Protein AF-A0AAU6GPD4-F1 (afdb_monomer)

Sequence (188 aa):
MTEVADTIEQASPLLARQVEALCSAARPETRQLRRAVVSFMRYRLRMPGRATPNGLFAGIAPASFGAQPGWTWGACHRAVVRADGDWIADLIARLEAIPDLLRPLNVTANNTAYVRGDRLILPYPPRSRRTQDSPAVEVSLRYTSAVRTAVDAAATPAPWIAAKRPPSKHGPRRGKKVSRKARQSPMR

Secondary structure (DSSP, 8-state):
-HHHHHHHHHH-HHHHHHHHHHHH-SS--HHHHHHHHHHHHHHHHHHHH--S--TTS---------SS------S---------HHHHHHHHHHHHT-HHHHTTSEE---TT-EEETTEEEEESPPP-TTTTT---SEEEEE--HHHHHHHHHTSS-EEHHHHTPPPPS-----------PPPP----

Nearest PDB structures (foldseek):
  8j0t-assembly1_C  TM=3.917E-01  e=9.607E+00  Mycobacterium tuberculosis

pLDDT: mean 82.02, std 18.55, range [31.38, 96.38]

Solvent-accessible surface area (backbone atoms only — not comparable to full-atom values): 11985 Å² total; per-residue (Å²): 117,62,71,62,52,55,35,42,33,74,70,34,52,69,57,41,53,49,50,52,52,47,73,71,40,95,77,56,58,66,69,59,51,53,52,49,50,54,52,49,50,52,53,60,56,37,45,86,69,41,79,67,70,47,74,77,48,24,76,87,78,92,84,81,91,66,100,64,92,82,89,82,90,76,87,81,79,78,90,82,89,75,82,55,68,67,61,49,40,54,50,50,58,58,49,69,70,37,65,79,68,42,53,84,33,66,38,56,48,65,85,74,47,46,77,59,93,66,27,35,34,32,62,64,58,76,76,37,90,90,38,67,89,48,90,61,60,54,48,82,42,75,53,41,73,57,54,48,49,27,41,64,56,10,72,51,81,26,47,37,62,67,40,65,54,72,67,67,98,76,71,82,82,80,73,85,81,80,82,80,82,81,82,84,82,82,89,132

Structure (mmCIF, N/CA/C/O backbone):
data_AF-A0AAU6GPD4-F1
#
_entry.id   AF-A0AAU6GPD4-F1
#
loop_
_atom_site.group_PDB
_atom_site.id
_atom_site.type_symbol
_atom_site.label_atom_id
_atom_site.label_alt_id
_atom_site.label_comp_id
_atom_site.label_asym_id
_atom_site.label_entity_id
_atom_site.label_seq_id
_atom_site.pdbx_PDB_ins_code
_atom_site.Cartn_x
_atom_site.Cartn_y
_atom_site.Cartn_z
_atom_site.occupancy
_atom_site.B_iso_or_equiv
_atom_site.auth_seq_id
_atom_site.auth_comp_id
_atom_site.auth_asym_id
_atom_site.auth_atom_id
_atom_site.pdbx_PDB_model_num
ATOM 1 N N . MET A 1 1 ? 22.152 -7.669 -19.943 1.00 50.03 1 MET A N 1
ATOM 2 C CA . MET A 1 1 ? 20.789 -7.506 -20.511 1.00 50.03 1 MET A CA 1
ATOM 3 C C . MET A 1 1 ? 19.696 -7.907 -19.520 1.00 50.03 1 MET A C 1
ATOM 5 O O . MET A 1 1 ? 18.632 -7.309 -19.584 1.00 50.03 1 MET A O 1
ATOM 9 N N . THR A 1 2 ? 19.962 -8.829 -18.585 1.00 63.06 2 THR A N 1
ATOM 10 C CA . THR A 1 2 ? 19.027 -9.297 -17.540 1.00 63.06 2 THR A CA 1
ATOM 11 C C . THR A 1 2 ? 18.497 -8.173 -16.645 1.00 63.06 2 THR A C 1
ATOM 13 O O . THR A 1 2 ? 17.297 -8.057 -16.472 1.00 63.06 2 THR A O 1
ATOM 16 N N . GLU A 1 3 ? 19.352 -7.230 -16.236 1.00 77.69 3 GLU A N 1
ATOM 17 C CA . GLU A 1 3 ? 18.972 -6.115 -15.348 1.00 77.69 3 GLU A CA 1
ATOM 18 C C . GLU A 1 3 ? 17.835 -5.229 -15.896 1.00 77.69 3 GLU A C 1
ATOM 20 O O . GLU A 1 3 ? 16.992 -4.736 -15.145 1.00 77.69 3 GLU A O 1
ATOM 25 N N . VAL A 1 4 ? 17.761 -5.056 -17.224 1.00 83.31 4 VAL A N 1
ATOM 26 C CA . VAL A 1 4 ? 16.667 -4.306 -17.865 1.00 83.31 4 VAL A CA 1
ATOM 27 C C . VAL A 1 4 ? 15.369 -5.106 -17.845 1.00 83.31 4 VAL A C 1
ATOM 29 O O . VAL A 1 4 ? 14.311 -4.529 -17.603 1.00 83.31 4 VAL A O 1
ATOM 32 N N . ALA A 1 5 ? 15.450 -6.413 -18.094 1.00 85.44 5 ALA A N 1
ATOM 33 C CA . ALA A 1 5 ? 14.296 -7.301 -18.059 1.00 85.44 5 ALA A CA 1
ATOM 34 C C . ALA A 1 5 ? 13.733 -7.401 -16.635 1.00 85.44 5 ALA A C 1
ATOM 36 O O . ALA A 1 5 ? 12.557 -7.103 -16.453 1.00 85.44 5 ALA A O 1
ATOM 37 N N . ASP A 1 6 ? 14.581 -7.662 -15.636 1.00 86.88 6 ASP A N 1
ATOM 38 C CA . ASP A 1 6 ? 14.192 -7.784 -14.222 1.00 86.88 6 ASP A CA 1
ATOM 39 C C . ASP A 1 6 ? 13.529 -6.495 -13.706 1.00 86.88 6 ASP A C 1
ATOM 41 O O . ASP A 1 6 ? 12.506 -6.513 -13.018 1.00 86.88 6 ASP A O 1
ATOM 45 N N . THR A 1 7 ? 14.079 -5.337 -14.086 1.00 89.19 7 THR A N 1
ATOM 46 C CA . THR A 1 7 ? 13.516 -4.037 -13.702 1.00 89.19 7 THR A CA 1
ATOM 47 C C . THR A 1 7 ? 12.155 -3.783 -14.356 1.00 89.19 7 THR A C 1
ATOM 49 O O . THR A 1 7 ? 11.248 -3.242 -13.717 1.00 89.19 7 THR A O 1
ATOM 52 N N . ILE A 1 8 ? 11.985 -4.163 -15.627 1.00 90.56 8 ILE A N 1
ATOM 53 C CA . ILE A 1 8 ? 10.696 -4.037 -16.320 1.00 90.56 8 ILE A CA 1
ATOM 54 C C . ILE A 1 8 ? 9.682 -5.026 -15.751 1.00 90.56 8 ILE A C 1
ATOM 56 O O . ILE A 1 8 ? 8.534 -4.638 -15.553 1.00 90.56 8 ILE A O 1
ATOM 60 N N . GLU A 1 9 ? 10.085 -6.258 -15.456 1.00 90.81 9 GLU A N 1
ATOM 61 C CA . GLU A 1 9 ? 9.228 -7.267 -14.838 1.00 90.81 9 GLU A CA 1
ATOM 62 C C . GLU A 1 9 ? 8.701 -6.784 -13.489 1.00 90.81 9 GLU A C 1
ATOM 64 O O . GLU A 1 9 ? 7.495 -6.827 -13.248 1.00 90.81 9 GLU A O 1
ATOM 69 N N . GLN A 1 10 ? 9.572 -6.222 -12.650 1.00 88.38 10 GLN A N 1
ATOM 70 C CA . GLN A 1 10 ? 9.171 -5.693 -11.352 1.00 88.38 10 GLN A CA 1
ATOM 71 C C . GLN A 1 10 ? 8.200 -4.507 -11.473 1.00 88.38 10 GLN A C 1
ATOM 73 O O . GLN A 1 10 ? 7.235 -4.409 -10.714 1.00 88.38 10 GLN A O 1
ATOM 78 N N . ALA A 1 11 ? 8.439 -3.586 -12.406 1.00 88.62 11 ALA A N 1
ATOM 79 C CA . ALA A 1 11 ? 7.615 -2.386 -12.538 1.00 88.62 11 ALA A CA 1
ATOM 80 C C . ALA A 1 11 ? 6.343 -2.583 -13.372 1.00 88.62 11 ALA A C 1
ATOM 82 O O . ALA A 1 11 ? 5.382 -1.823 -13.233 1.00 88.62 11 ALA A O 1
ATOM 83 N N . SER A 1 12 ? 6.347 -3.556 -14.280 1.00 90.75 12 SER A N 1
ATOM 84 C CA . SER A 1 12 ? 5.224 -3.892 -15.147 1.00 90.75 12 SER A CA 1
ATOM 85 C C . SER A 1 12 ? 5.245 -5.379 -15.518 1.00 90.75 12 SER A C 1
ATOM 87 O O . SER A 1 12 ? 5.606 -5.742 -16.644 1.00 90.75 12 SER A O 1
ATOM 89 N N . PRO A 1 13 ? 4.761 -6.255 -14.617 1.00 90.38 13 PRO A N 1
ATOM 90 C CA . PRO A 1 13 ? 4.679 -7.691 -14.888 1.00 90.38 13 PRO A CA 1
ATOM 91 C C . PRO A 1 13 ? 3.850 -8.005 -16.140 1.00 90.38 13 PRO A C 1
ATOM 93 O O . PRO A 1 13 ? 4.121 -8.952 -16.872 1.00 90.38 13 PRO A O 1
ATOM 96 N N . LEU A 1 14 ? 2.830 -7.186 -16.411 1.00 93.06 14 LEU A N 1
ATOM 97 C CA . LEU A 1 14 ? 1.958 -7.351 -17.571 1.00 93.06 14 LEU A CA 1
ATOM 98 C C . LEU A 1 14 ? 2.687 -7.051 -18.887 1.00 93.06 14 LEU A C 1
ATOM 100 O O . LEU A 1 14 ? 2.485 -7.772 -19.861 1.00 93.06 14 LEU A O 1
ATOM 104 N N . LEU A 1 15 ? 3.562 -6.038 -18.914 1.00 93.69 15 LEU A N 1
ATOM 105 C CA . LEU A 1 15 ? 4.399 -5.767 -20.083 1.00 93.69 15 LEU A CA 1
ATOM 106 C C . LEU A 1 15 ? 5.434 -6.874 -20.287 1.00 93.69 15 LEU A C 1
ATOM 108 O O . LEU A 1 15 ? 5.607 -7.304 -21.423 1.00 93.69 15 LEU A O 1
ATOM 112 N N . ALA A 1 16 ? 6.089 -7.346 -19.221 1.00 93.00 16 ALA A N 1
ATOM 113 C CA . ALA A 1 16 ? 7.058 -8.440 -19.313 1.00 93.00 16 ALA A CA 1
ATOM 114 C C . ALA A 1 16 ? 6.422 -9.698 -19.929 1.00 93.00 16 ALA A C 1
ATOM 116 O O . ALA A 1 16 ? 6.876 -10.164 -20.973 1.00 93.00 16 ALA A O 1
ATOM 117 N N . ARG A 1 17 ? 5.271 -10.138 -19.397 1.00 93.88 17 ARG A N 1
ATOM 118 C CA . ARG A 1 17 ? 4.497 -11.261 -19.961 1.00 93.88 17 ARG A CA 1
ATOM 119 C C . ARG A 1 17 ? 4.065 -11.021 -21.405 1.00 93.88 17 ARG A C 1
ATOM 121 O O . ARG A 1 17 ? 4.070 -11.940 -22.218 1.00 93.88 17 ARG A O 1
ATOM 128 N N . GLN A 1 18 ? 3.668 -9.792 -21.744 1.00 94.00 18 GLN A N 1
ATOM 129 C CA . GLN A 1 18 ? 3.292 -9.459 -23.116 1.00 94.00 18 GLN A CA 1
ATOM 130 C C . GLN A 1 18 ? 4.491 -9.568 -24.068 1.00 94.00 18 GLN A C 1
ATOM 132 O O . G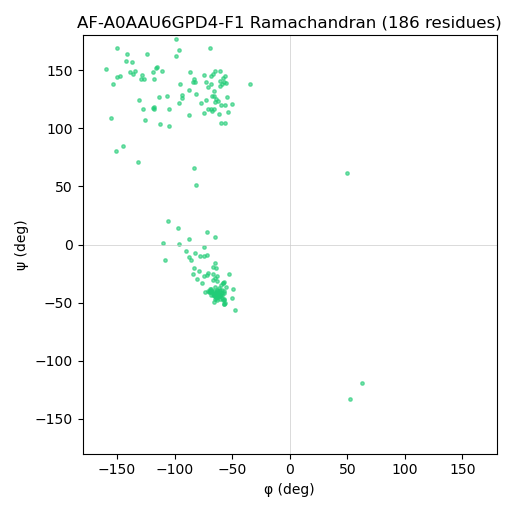LN A 1 18 ? 4.338 -10.071 -25.179 1.00 94.00 18 GLN A O 1
ATOM 137 N N . VAL A 1 19 ? 5.672 -9.108 -23.652 1.00 92.94 19 VAL A N 1
ATOM 138 C CA . VAL A 1 19 ? 6.907 -9.232 -24.435 1.00 92.94 19 VAL A CA 1
ATOM 139 C C . VAL A 1 19 ? 7.278 -10.704 -24.613 1.00 92.94 19 VAL A C 1
ATOM 141 O O . VAL A 1 19 ? 7.525 -11.117 -25.742 1.00 92.94 19 VAL A O 1
ATOM 144 N N . GLU A 1 20 ? 7.228 -11.512 -23.554 1.00 92.50 20 GLU A N 1
ATOM 145 C CA . GLU A 1 20 ? 7.468 -12.963 -23.623 1.00 92.50 20 GLU A CA 1
ATOM 146 C C . GLU A 1 20 ? 6.514 -13.668 -24.596 1.00 92.50 20 GLU A C 1
ATOM 148 O O . GLU A 1 20 ? 6.949 -14.444 -25.453 1.00 92.50 20 GLU A O 1
ATOM 153 N N . ALA A 1 21 ? 5.217 -13.357 -24.513 1.00 93.12 21 ALA A N 1
ATOM 154 C CA . ALA A 1 21 ? 4.204 -13.915 -25.403 1.00 93.12 21 ALA A CA 1
ATOM 155 C C . ALA A 1 21 ? 4.449 -13.524 -26.870 1.00 93.12 21 ALA A C 1
ATOM 157 O O . ALA A 1 21 ? 4.324 -14.361 -27.762 1.00 93.12 21 ALA A O 1
ATOM 158 N N . LEU A 1 22 ? 4.834 -12.269 -27.128 1.00 94.44 22 LEU A N 1
ATOM 159 C CA . LEU A 1 22 ? 5.153 -11.790 -28.475 1.00 94.44 22 LEU A CA 1
ATOM 160 C C . LEU A 1 22 ? 6.430 -12.428 -29.033 1.00 94.44 22 LEU A C 1
ATOM 162 O O . LEU A 1 22 ? 6.459 -12.751 -30.218 1.00 94.44 22 LEU A O 1
ATOM 166 N N . CYS A 1 23 ? 7.454 -12.635 -28.201 1.00 91.44 23 CYS A N 1
ATOM 167 C CA . CYS A 1 23 ? 8.688 -13.324 -28.589 1.00 91.44 23 CYS A CA 1
ATOM 168 C C . CYS A 1 23 ? 8.455 -14.809 -28.900 1.00 91.44 23 CYS A C 1
ATOM 170 O O . CYS A 1 23 ? 9.152 -15.375 -29.737 1.00 91.44 23 CYS A O 1
ATOM 172 N N . SER A 1 24 ? 7.472 -15.429 -28.245 1.00 93.25 24 SER A N 1
ATOM 173 C CA . SER A 1 24 ? 7.124 -16.845 -28.433 1.00 93.25 24 SER A CA 1
ATOM 174 C C . SER A 1 24 ? 6.155 -17.084 -29.600 1.00 93.25 24 SER A C 1
ATOM 176 O O . SER A 1 24 ? 5.947 -18.222 -30.017 1.00 93.25 24 SER A O 1
ATOM 178 N N . ALA A 1 25 ? 5.532 -16.030 -30.133 1.00 93.00 25 ALA A N 1
ATOM 179 C CA . ALA A 1 25 ? 4.562 -16.138 -31.214 1.00 93.00 25 ALA A CA 1
ATOM 180 C C . ALA A 1 25 ? 5.255 -16.265 -32.580 1.00 93.00 25 ALA A C 1
ATOM 182 O O . ALA A 1 25 ? 6.059 -15.42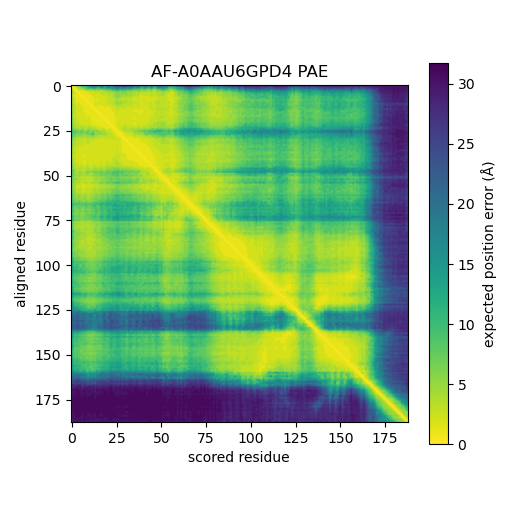0 -32.962 1.00 93.00 25 ALA A O 1
ATOM 183 N N . ALA A 1 26 ? 4.861 -17.261 -33.382 1.00 89.00 26 ALA A N 1
ATOM 184 C CA . ALA A 1 26 ? 5.383 -17.425 -34.744 1.00 89.00 26 ALA A CA 1
ATOM 185 C C . ALA A 1 26 ? 5.025 -16.246 -35.673 1.00 89.00 26 ALA A C 1
ATOM 187 O O . ALA A 1 26 ? 5.773 -15.922 -36.595 1.00 89.00 26 ALA A O 1
ATOM 188 N N . ARG A 1 27 ? 3.864 -15.611 -35.450 1.00 91.44 27 ARG A N 1
ATOM 189 C CA . ARG A 1 27 ? 3.384 -14.426 -36.184 1.00 91.44 27 ARG A CA 1
ATOM 190 C C . ARG A 1 27 ? 2.613 -13.491 -35.240 1.00 91.44 27 ARG A C 1
ATOM 192 O O . ARG A 1 27 ? 1.389 -13.597 -35.157 1.00 91.44 27 ARG A O 1
ATOM 199 N N . PRO A 1 28 ? 3.295 -12.604 -34.499 1.00 91.00 28 PRO A N 1
ATOM 200 C CA . PRO A 1 28 ? 2.629 -11.673 -33.594 1.00 91.00 28 PRO A CA 1
ATOM 201 C C . PRO A 1 28 ? 1.821 -10.615 -34.361 1.00 91.00 28 PRO A C 1
ATOM 203 O O . PRO A 1 28 ? 2.238 -10.134 -35.417 1.00 91.00 28 PRO A O 1
ATOM 206 N N . GLU A 1 29 ? 0.683 -10.192 -33.804 1.00 94.19 29 GLU A N 1
ATOM 207 C CA . GLU A 1 29 ? -0.105 -9.091 -34.369 1.00 94.19 29 GLU A CA 1
ATOM 208 C C . GLU A 1 29 ? 0.724 -7.793 -34.360 1.00 94.19 29 GLU A C 1
ATOM 210 O O . GLU A 1 29 ? 1.170 -7.320 -33.309 1.00 94.19 29 GLU A O 1
ATOM 215 N N . THR A 1 30 ? 0.896 -7.161 -35.526 1.00 94.06 30 THR A N 1
ATOM 216 C CA . THR A 1 30 ? 1.761 -5.979 -35.695 1.00 94.06 30 THR A CA 1
ATOM 217 C C . THR A 1 30 ? 1.405 -4.833 -34.746 1.00 94.06 30 THR A C 1
ATOM 219 O O . THR A 1 30 ? 2.290 -4.135 -34.243 1.00 94.06 30 THR A O 1
ATOM 222 N N . ARG A 1 31 ? 0.112 -4.628 -34.465 1.00 94.69 31 ARG A N 1
ATOM 223 C CA . ARG A 1 31 ? -0.348 -3.584 -33.541 1.00 94.69 31 ARG A CA 1
ATOM 224 C C . ARG A 1 31 ? 0.109 -3.857 -32.109 1.00 94.69 31 ARG A C 1
ATOM 226 O O . ARG A 1 31 ? 0.558 -2.930 -31.435 1.00 94.69 31 ARG A O 1
ATOM 233 N N . GLN A 1 32 ? 0.004 -5.102 -31.648 1.00 92.88 32 GLN A N 1
ATOM 234 C CA . GLN A 1 32 ? 0.431 -5.496 -30.305 1.00 92.88 32 GLN A CA 1
ATOM 235 C C . GLN A 1 32 ? 1.946 -5.380 -30.164 1.00 92.88 32 GLN A C 1
ATOM 237 O O . GLN A 1 32 ? 2.413 -4.783 -29.193 1.00 92.88 32 GLN A O 1
ATOM 242 N N . LEU A 1 33 ? 2.692 -5.835 -31.177 1.00 95.19 33 LEU A N 1
ATOM 243 C CA . LEU A 1 33 ? 4.147 -5.702 -31.227 1.00 95.19 33 LEU A CA 1
ATOM 244 C C . LEU A 1 33 ? 4.583 -4.236 -31.118 1.00 95.19 33 LEU A C 1
ATOM 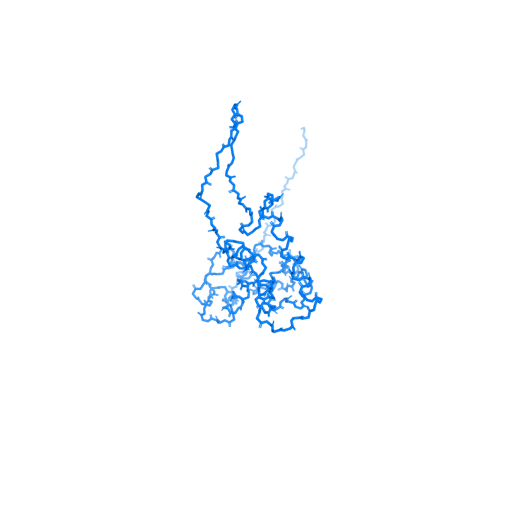246 O O . LEU A 1 33 ? 5.379 -3.890 -30.248 1.00 95.19 33 LEU A O 1
ATOM 250 N N . ARG A 1 34 ? 4.007 -3.345 -31.936 1.00 95.50 34 ARG A N 1
ATOM 251 C CA . ARG A 1 34 ? 4.321 -1.906 -31.887 1.00 95.50 34 ARG A CA 1
ATOM 252 C C . ARG A 1 34 ? 4.034 -1.300 -30.513 1.00 95.50 34 ARG A C 1
ATOM 254 O O . ARG A 1 34 ? 4.854 -0.539 -30.005 1.00 95.50 34 ARG A O 1
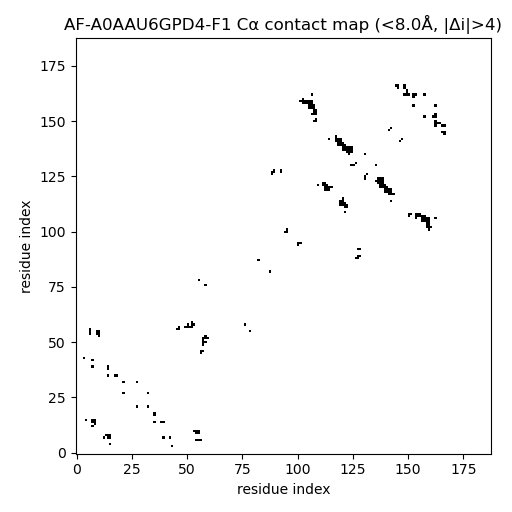ATOM 261 N N . ARG A 1 35 ? 2.897 -1.636 -29.890 1.00 95.25 35 ARG A N 1
ATOM 262 C CA . ARG A 1 35 ? 2.553 -1.134 -28.547 1.00 95.25 35 ARG A CA 1
ATOM 263 C C . ARG A 1 35 ? 3.541 -1.624 -27.489 1.00 95.25 35 ARG A C 1
ATOM 265 O O . ARG A 1 35 ? 3.979 -0.811 -26.678 1.00 95.25 35 ARG A O 1
ATOM 272 N N . ALA A 1 36 ? 3.913 -2.903 -27.515 1.00 95.12 36 ALA A N 1
ATOM 273 C CA . ALA A 1 36 ? 4.880 -3.467 -26.577 1.00 95.12 36 ALA A CA 1
ATOM 274 C C . ALA A 1 36 ? 6.268 -2.827 -26.736 1.00 95.12 36 ALA A C 1
ATOM 276 O O . ALA A 1 36 ? 6.852 -2.400 -25.744 1.00 95.12 36 ALA A O 1
ATOM 277 N N . VAL A 1 37 ? 6.748 -2.657 -27.975 1.00 95.12 37 VAL A N 1
ATOM 278 C CA . VAL A 1 37 ? 8.034 -1.997 -28.265 1.00 95.12 37 VAL A CA 1
ATOM 279 C C . VAL A 1 37 ? 8.042 -0.551 -27.771 1.00 95.12 37 VAL A C 1
ATOM 281 O O . VAL A 1 37 ? 8.977 -0.142 -27.088 1.00 95.12 37 VAL A O 1
ATOM 284 N N . VAL A 1 38 ? 6.992 0.230 -28.051 1.00 96.38 38 VAL A N 1
ATOM 285 C CA . VAL A 1 38 ? 6.902 1.620 -27.568 1.00 96.38 38 VAL A CA 1
ATOM 286 C C . VA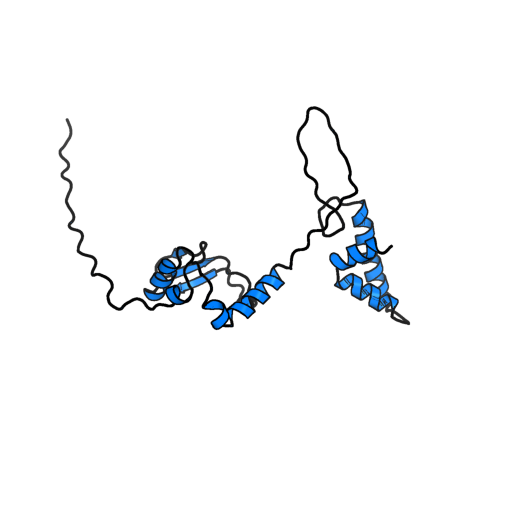L A 1 38 ? 6.912 1.676 -26.038 1.00 96.38 38 VAL A C 1
ATOM 288 O O . VAL A 1 38 ? 7.609 2.511 -25.460 1.00 96.38 38 VAL A O 1
ATOM 291 N N . SER A 1 39 ? 6.174 0.787 -25.368 1.00 94.88 39 SER A N 1
ATOM 292 C CA . SER A 1 39 ? 6.166 0.704 -23.903 1.00 94.88 39 SER A CA 1
ATOM 293 C C . SER A 1 39 ? 7.534 0.317 -23.339 1.00 94.88 39 SER A C 1
ATOM 295 O O . SER A 1 39 ? 8.018 0.975 -22.419 1.00 94.88 39 SER A O 1
ATOM 297 N N . PHE A 1 40 ? 8.197 -0.682 -23.924 1.00 93.44 40 PHE A N 1
ATOM 298 C CA . PHE A 1 40 ? 9.552 -1.084 -23.549 1.00 93.44 40 PHE A CA 1
ATOM 299 C C . PHE A 1 40 ? 10.546 0.078 -23.689 1.00 93.44 40 PHE A C 1
ATOM 301 O O . PHE A 1 40 ? 11.276 0.388 -22.747 1.00 93.44 40 PHE A O 1
ATOM 308 N N . MET A 1 41 ? 10.523 0.787 -24.823 1.00 93.75 41 MET A N 1
ATOM 309 C CA . MET A 1 41 ? 11.412 1.929 -25.062 1.00 93.75 41 MET A CA 1
ATOM 310 C C . MET A 1 41 ? 11.187 3.053 -24.046 1.00 93.75 41 MET A C 1
ATOM 312 O O . MET A 1 41 ? 12.153 3.652 -23.575 1.00 93.75 41 MET A O 1
ATOM 316 N N . ARG A 1 42 ? 9.937 3.309 -23.631 1.00 92.12 42 ARG A N 1
ATOM 317 C CA . ARG A 1 42 ? 9.640 4.274 -22.556 1.00 92.12 42 ARG A CA 1
ATOM 318 C C . ARG A 1 42 ? 10.290 3.878 -21.230 1.00 92.12 42 ARG A C 1
ATOM 320 O O . ARG A 1 42 ? 10.864 4.742 -20.569 1.00 92.12 42 ARG A O 1
ATOM 327 N N . TYR A 1 43 ? 10.244 2.600 -20.851 1.00 91.44 43 TYR A N 1
ATOM 328 C CA . TYR A 1 43 ? 10.917 2.117 -19.641 1.00 91.44 43 TYR A CA 1
ATOM 329 C C . TYR A 1 43 ? 12.444 2.175 -19.761 1.00 91.44 43 TYR A C 1
ATOM 331 O O . TYR A 1 43 ? 13.115 2.631 -18.834 1.00 91.44 43 TYR A O 1
ATOM 339 N N . ARG A 1 44 ? 13.006 1.818 -20.919 1.00 90.06 44 ARG A N 1
ATOM 340 C CA . ARG A 1 44 ? 14.455 1.905 -21.148 1.00 90.06 44 ARG A CA 1
ATOM 341 C C . ARG A 1 44 ? 14.978 3.340 -21.090 1.00 90.06 44 ARG A C 1
ATOM 343 O O . ARG A 1 44 ? 16.059 3.557 -20.547 1.00 90.06 44 ARG A O 1
ATOM 350 N N . LEU A 1 45 ? 14.224 4.300 -21.628 1.00 91.12 45 LEU A N 1
ATOM 351 C CA . LEU A 1 45 ? 14.540 5.732 -21.556 1.00 91.12 45 LEU A CA 1
ATOM 352 C C . LEU A 1 45 ? 14.333 6.305 -20.147 1.00 91.12 45 LEU A C 1
ATOM 354 O O . LEU A 1 45 ? 15.000 7.268 -19.775 1.00 91.12 45 LEU A O 1
ATOM 358 N N . ARG A 1 46 ? 13.444 5.708 -19.342 1.00 89.62 46 ARG A N 1
ATOM 359 C CA . ARG A 1 46 ? 13.254 6.091 -17.937 1.00 89.62 46 ARG A CA 1
ATOM 360 C C . ARG A 1 46 ? 14.492 5.791 -17.091 1.00 89.62 46 ARG A C 1
ATOM 362 O O . ARG A 1 46 ? 14.857 6.651 -16.298 1.00 89.62 46 ARG A O 1
ATOM 369 N N . MET A 1 47 ? 15.116 4.622 -17.279 1.00 85.88 47 MET A N 1
ATOM 370 C CA . MET A 1 47 ? 16.278 4.156 -16.498 1.00 85.88 47 MET A CA 1
ATOM 371 C C . MET A 1 47 ? 17.385 5.208 -16.330 1.00 85.88 47 MET A C 1
ATOM 373 O O . MET A 1 47 ? 17.721 5.517 -15.195 1.00 85.88 47 MET A O 1
ATOM 377 N N . PRO A 1 48 ? 17.948 5.791 -17.407 1.00 86.62 48 PRO A N 1
ATOM 378 C CA . PRO A 1 48 ? 19.022 6.770 -17.261 1.00 86.62 48 PRO A CA 1
ATOM 379 C C . PRO A 1 48 ? 18.520 8.191 -16.966 1.00 86.62 48 PRO A C 1
ATOM 381 O O . PRO A 1 48 ? 19.301 9.029 -16.531 1.00 86.62 48 PRO A O 1
ATOM 384 N N . GLY A 1 49 ? 17.254 8.503 -17.270 1.00 84.31 49 GLY A N 1
ATOM 385 C CA . GLY A 1 49 ? 16.798 9.889 -17.421 1.00 84.31 49 GLY A CA 1
ATOM 386 C C . GLY A 1 49 ? 15.902 10.430 -16.310 1.00 84.31 49 GLY A C 1
ATOM 387 O O . GLY A 1 49 ? 15.650 11.633 -16.277 1.00 84.31 49 GLY A O 1
ATOM 388 N N . ARG A 1 50 ? 15.364 9.587 -15.418 1.00 89.56 50 ARG A N 1
ATOM 389 C CA . ARG A 1 50 ? 14.438 10.041 -14.366 1.00 89.56 50 ARG A CA 1
ATOM 390 C C . ARG A 1 50 ? 14.872 9.587 -12.980 1.00 89.56 50 ARG A C 1
ATOM 392 O O . ARG A 1 50 ? 14.770 8.415 -12.652 1.00 89.56 50 ARG A O 1
ATOM 399 N N . ALA A 1 51 ? 15.183 10.560 -12.128 1.00 89.12 51 ALA A N 1
ATOM 400 C CA . ALA A 1 51 ? 15.514 10.345 -10.719 1.00 89.12 51 ALA A CA 1
ATOM 401 C C . ALA A 1 51 ? 14.300 10.019 -9.819 1.00 89.12 51 ALA A C 1
ATOM 403 O O . ALA A 1 51 ? 14.467 9.806 -8.625 1.00 89.12 51 ALA A O 1
ATOM 404 N N . THR A 1 52 ? 13.067 10.001 -10.347 1.00 90.81 52 THR A N 1
ATOM 405 C CA . THR A 1 52 ? 11.866 9.702 -9.548 1.00 90.81 52 THR A CA 1
ATOM 406 C C . THR A 1 52 ? 11.863 8.233 -9.094 1.00 90.81 52 THR A C 1
ATOM 408 O O . THR A 1 52 ? 11.725 7.363 -9.968 1.00 90.81 52 THR A O 1
ATOM 411 N N . PRO A 1 53 ? 11.921 7.949 -7.773 1.00 87.00 53 PRO A N 1
ATOM 412 C CA . PRO A 1 53 ? 11.987 6.587 -7.247 1.00 87.00 53 PRO A CA 1
ATOM 413 C C . PRO A 1 53 ? 10.820 5.733 -7.741 1.00 87.00 53 PRO A C 1
ATOM 415 O O . PRO A 1 53 ? 9.651 6.065 -7.541 1.00 87.00 53 PRO A O 1
ATOM 418 N N . ASN A 1 54 ? 11.137 4.649 -8.442 1.00 86.00 54 ASN A N 1
ATOM 419 C CA . ASN A 1 54 ? 10.152 3.704 -8.949 1.00 86.00 54 ASN A CA 1
ATOM 420 C C . ASN A 1 54 ? 10.826 2.349 -9.145 1.00 86.00 54 ASN A C 1
ATOM 422 O O . ASN A 1 54 ? 11.640 2.201 -10.053 1.00 86.00 54 ASN A O 1
ATOM 426 N N . GLY A 1 55 ? 10.485 1.383 -8.294 1.00 85.94 55 GLY A N 1
ATOM 427 C CA . GLY A 1 55 ? 11.047 0.040 -8.389 1.00 85.94 55 GLY A CA 1
ATOM 428 C C . GLY A 1 55 ? 12.579 0.055 -8.436 1.00 85.94 55 GLY A C 1
ATOM 429 O O . GLY A 1 55 ? 13.219 0.774 -7.671 1.00 85.94 55 GLY A O 1
ATOM 430 N N . LEU A 1 56 ? 13.147 -0.706 -9.370 1.00 89.31 56 LEU A N 1
ATOM 431 C CA . LEU A 1 56 ? 14.589 -0.793 -9.617 1.00 89.31 56 LEU A CA 1
ATOM 432 C C . LEU A 1 56 ? 15.123 0.278 -10.596 1.00 89.31 56 LEU A C 1
ATOM 434 O O . LEU A 1 56 ? 16.303 0.266 -10.921 1.00 89.31 56 LEU A O 1
ATOM 438 N N . PHE A 1 57 ? 14.297 1.231 -11.057 1.00 88.75 57 PHE A N 1
ATOM 439 C CA . PHE A 1 57 ? 14.742 2.282 -11.992 1.00 88.75 57 PHE A CA 1
ATOM 440 C C . PHE A 1 57 ? 15.574 3.386 -11.338 1.00 88.75 57 PHE A C 1
ATOM 442 O O . PHE A 1 57 ? 16.407 3.995 -12.001 1.00 88.75 57 PHE A O 1
ATOM 449 N N . ALA A 1 58 ? 15.288 3.706 -10.078 1.00 88.81 58 ALA A N 1
ATOM 450 C CA . ALA A 1 58 ? 15.935 4.792 -9.357 1.00 88.81 58 ALA A CA 1
ATOM 451 C C . ALA A 1 58 ? 15.906 4.504 -7.855 1.00 88.81 58 ALA A C 1
ATOM 453 O O . ALA A 1 58 ? 14.887 4.057 -7.323 1.00 88.81 58 ALA A O 1
ATOM 454 N N . GLY A 1 59 ? 17.022 4.778 -7.182 1.00 89.06 59 GLY A N 1
ATOM 455 C CA . GLY A 1 59 ? 17.169 4.614 -5.741 1.00 89.06 59 GLY A CA 1
ATOM 456 C C . GLY A 1 59 ? 17.006 5.920 -4.969 1.00 89.06 59 GLY A C 1
ATOM 457 O O . GLY A 1 59 ? 16.864 7.001 -5.537 1.00 89.06 59 GLY A O 1
ATOM 458 N N . ILE A 1 60 ? 17.071 5.802 -3.647 1.00 91.12 60 ILE A N 1
ATOM 459 C CA . ILE A 1 60 ? 17.205 6.929 -2.722 1.00 91.12 60 ILE A CA 1
ATOM 460 C C . ILE A 1 60 ? 18.542 6.815 -1.989 1.00 91.12 60 ILE A C 1
ATOM 462 O O . ILE A 1 60 ? 19.045 5.710 -1.783 1.00 91.12 60 ILE A O 1
ATOM 466 N N . ALA A 1 61 ? 19.100 7.948 -1.580 1.00 91.00 61 ALA A N 1
ATOM 467 C CA . ALA A 1 61 ? 20.321 8.013 -0.787 1.00 91.00 61 ALA A CA 1
ATOM 468 C C . ALA A 1 61 ? 20.180 9.094 0.297 1.00 91.00 61 ALA A C 1
ATOM 470 O O . ALA A 1 61 ? 19.467 10.078 0.079 1.00 91.00 61 ALA A O 1
ATOM 471 N N . PRO A 1 62 ? 20.820 8.922 1.467 1.00 90.88 62 PRO A N 1
ATOM 472 C CA . PRO A 1 62 ? 20.866 9.969 2.479 1.00 90.88 62 PRO A CA 1
ATOM 473 C C . PRO A 1 62 ? 21.653 11.179 1.964 1.00 90.88 62 PRO A C 1
ATOM 475 O O . PRO A 1 62 ? 22.607 11.035 1.202 1.00 90.88 62 PRO A O 1
ATOM 478 N N . ALA A 1 63 ? 21.273 12.367 2.426 1.00 92.81 63 ALA A N 1
ATOM 479 C CA . ALA A 1 63 ? 21.984 13.612 2.168 1.00 92.81 63 ALA A CA 1
ATOM 480 C C . ALA A 1 63 ? 22.117 14.409 3.472 1.00 92.81 63 ALA A C 1
ATOM 482 O O . ALA A 1 63 ? 21.253 14.328 4.347 1.00 92.81 63 ALA A O 1
ATOM 483 N N . SER A 1 64 ? 23.196 15.179 3.593 1.00 93.69 64 SER A N 1
ATOM 484 C CA . SER A 1 64 ? 23.460 16.072 4.722 1.00 93.69 64 SER A CA 1
ATOM 485 C C . SER A 1 64 ? 23.986 17.421 4.230 1.00 93.69 64 SER A C 1
ATOM 487 O O . SER A 1 64 ? 24.509 17.532 3.122 1.00 93.69 64 SER A O 1
ATOM 489 N N . PHE A 1 65 ? 23.830 18.461 5.052 1.00 96.06 65 PHE A N 1
ATOM 490 C CA . PHE A 1 65 ? 24.391 19.783 4.774 1.00 96.06 65 PHE A CA 1
ATOM 491 C C . PHE A 1 65 ? 25.852 19.852 5.227 1.00 96.06 65 PHE A C 1
ATOM 493 O O . PHE A 1 65 ? 26.201 19.348 6.294 1.00 96.06 65 PHE A O 1
ATOM 500 N N . GLY A 1 66 ? 26.694 20.507 4.430 1.00 94.50 66 GLY A N 1
ATOM 501 C CA . GLY A 1 66 ? 28.111 20.705 4.717 1.00 94.50 66 GLY A CA 1
ATOM 502 C C . GLY A 1 66 ? 28.630 22.004 4.105 1.00 94.50 66 GLY A C 1
ATOM 503 O O . GLY A 1 66 ? 27.950 22.637 3.302 1.00 94.50 66 GLY A O 1
ATOM 504 N N . ALA A 1 67 ? 29.843 22.403 4.490 1.00 95.69 67 ALA A N 1
ATOM 505 C CA . ALA A 1 67 ? 30.458 23.649 4.024 1.00 95.69 67 ALA A CA 1
ATOM 506 C C . ALA A 1 67 ? 30.797 23.648 2.522 1.00 95.69 67 ALA A C 1
ATOM 508 O O . ALA A 1 67 ? 30.998 24.712 1.946 1.00 95.69 67 ALA A O 1
ATOM 509 N N . GLN A 1 68 ? 30.891 22.469 1.899 1.00 95.56 68 GLN A N 1
ATOM 510 C CA . GLN A 1 68 ? 31.222 22.287 0.486 1.00 95.56 68 GLN A CA 1
ATOM 511 C C . GLN A 1 68 ? 30.297 21.232 -0.141 1.00 95.56 68 GLN A C 1
ATOM 513 O O . GLN A 1 68 ? 29.924 20.275 0.546 1.00 95.56 68 GLN A O 1
ATOM 518 N N . PRO A 1 69 ? 29.934 21.373 -1.428 1.00 94.69 69 PRO A N 1
ATOM 519 C CA . PRO A 1 69 ? 29.190 20.345 -2.143 1.00 94.69 69 PRO A CA 1
ATOM 520 C C . PRO A 1 69 ? 30.058 19.098 -2.361 1.00 94.69 69 PRO A C 1
ATOM 522 O O . PRO A 1 69 ? 31.226 19.197 -2.730 1.00 94.69 69 PRO A O 1
ATOM 525 N N . GLY A 1 70 ? 29.472 17.915 -2.174 1.00 92.69 70 GLY A N 1
ATOM 526 C CA . GLY A 1 70 ? 30.135 16.638 -2.427 1.00 92.69 70 GLY A CA 1
ATOM 527 C C . GLY A 1 70 ? 29.129 15.506 -2.608 1.00 92.69 70 GLY A C 1
ATOM 528 O O . GLY A 1 70 ? 28.025 15.552 -2.065 1.00 92.69 70 GLY A O 1
ATOM 529 N N . TRP A 1 71 ? 29.502 14.497 -3.393 1.00 91.81 71 TRP A N 1
ATOM 530 C CA . TRP A 1 71 ? 28.701 13.295 -3.610 1.00 91.81 71 TRP A CA 1
ATOM 531 C C . TRP A 1 71 ? 29.605 12.084 -3.816 1.00 91.81 71 TRP A C 1
ATOM 533 O O . TRP A 1 71 ? 30.652 12.171 -4.456 1.00 91.81 71 TRP A O 1
ATOM 543 N N . THR A 1 72 ? 29.150 10.936 -3.324 1.00 89.50 72 THR A N 1
ATOM 544 C CA . THR A 1 72 ? 29.798 9.648 -3.562 1.00 89.50 72 THR A CA 1
ATOM 545 C C . THR A 1 72 ? 28.738 8.662 -4.012 1.00 89.50 72 THR A C 1
ATOM 547 O O . THR A 1 72 ? 27.747 8.444 -3.314 1.00 89.50 72 THR A O 1
ATOM 550 N N . TRP A 1 73 ? 28.953 8.051 -5.173 1.00 87.69 73 TRP A N 1
ATOM 551 C CA . TRP A 1 73 ? 28.120 6.959 -5.660 1.00 87.69 73 TRP A CA 1
ATOM 552 C C . TRP A 1 73 ? 28.782 5.635 -5.289 1.00 87.69 73 TRP A C 1
ATOM 554 O O . TRP A 1 73 ? 29.929 5.387 -5.651 1.00 87.69 73 TRP A O 1
ATOM 564 N N . GLY A 1 74 ? 28.069 4.798 -4.539 1.00 86.81 74 GLY A N 1
ATOM 565 C CA . GLY A 1 74 ? 28.483 3.424 -4.259 1.00 86.81 74 GLY A CA 1
ATOM 566 C C . GLY A 1 74 ? 27.774 2.431 -5.178 1.00 86.81 74 GLY A C 1
ATOM 567 O O . GLY A 1 74 ? 26.723 2.745 -5.727 1.00 86.81 74 GLY A O 1
ATOM 568 N N . ALA A 1 75 ? 28.314 1.216 -5.287 1.00 85.62 75 ALA A N 1
ATOM 569 C CA . ALA A 1 75 ? 27.698 0.112 -6.035 1.00 85.62 75 ALA A CA 1
ATOM 570 C C . ALA A 1 75 ? 26.756 -0.764 -5.178 1.00 85.62 75 ALA A C 1
ATOM 572 O O . ALA A 1 75 ? 26.096 -1.664 -5.688 1.00 85.62 75 ALA A O 1
ATOM 573 N N . CYS A 1 76 ? 26.680 -0.516 -3.866 1.00 87.12 76 CYS A N 1
ATOM 574 C CA . CYS A 1 76 ? 25.913 -1.321 -2.909 1.00 87.12 76 CYS A CA 1
ATOM 575 C C . CYS A 1 76 ? 24.413 -0.968 -2.905 1.00 87.12 76 CYS A C 1
ATOM 577 O O . CYS A 1 76 ? 23.834 -0.682 -1.853 1.00 87.12 76 CYS A O 1
ATOM 579 N N . HIS A 1 77 ? 23.775 -0.949 -4.076 1.00 87.88 77 HIS A N 1
ATOM 580 C CA . HIS A 1 77 ? 22.335 -0.726 -4.187 1.00 87.88 77 HIS A CA 1
ATOM 581 C C . HIS A 1 77 ? 21.571 -1.915 -3.592 1.00 87.88 77 HIS A C 1
ATOM 583 O O . HIS A 1 77 ? 21.815 -3.066 -3.948 1.00 87.88 77 HIS A O 1
ATOM 589 N N . ARG A 1 78 ? 20.630 -1.645 -2.678 1.00 88.88 78 ARG A N 1
ATOM 590 C CA . ARG A 1 78 ? 19.823 -2.683 -2.024 1.00 88.88 78 ARG A CA 1
ATOM 591 C C . ARG A 1 78 ? 18.349 -2.504 -2.348 1.00 88.88 78 ARG A C 1
ATOM 593 O O . ARG A 1 78 ? 17.730 -1.529 -1.928 1.00 88.88 78 ARG A O 1
ATOM 600 N N . ALA A 1 79 ? 17.776 -3.489 -3.031 1.00 89.19 79 ALA A N 1
ATOM 601 C CA . ALA A 1 79 ? 16.336 -3.573 -3.214 1.00 89.19 79 ALA A CA 1
ATOM 602 C C . ALA A 1 79 ? 15.648 -3.939 -1.888 1.00 89.19 79 ALA A C 1
ATOM 604 O O . ALA A 1 79 ? 16.085 -4.840 -1.168 1.00 89.19 79 ALA A O 1
ATOM 605 N N . VAL A 1 80 ? 14.550 -3.249 -1.575 1.00 89.88 80 VAL A N 1
ATOM 606 C CA . VAL A 1 80 ? 13.665 -3.586 -0.455 1.00 89.88 80 VAL A CA 1
ATOM 607 C C . VAL A 1 80 ? 12.296 -3.908 -1.028 1.00 89.88 80 VAL A C 1
ATOM 609 O O . VAL A 1 80 ? 11.660 -3.059 -1.647 1.00 89.88 80 VAL A O 1
ATOM 612 N N . VAL A 1 81 ? 11.848 -5.142 -0.817 1.00 87.88 81 VAL A N 1
ATOM 613 C CA . VAL A 1 81 ? 10.556 -5.623 -1.307 1.00 87.88 81 VAL A CA 1
ATOM 614 C C . VAL A 1 81 ? 9.514 -5.482 -0.203 1.00 87.88 81 VAL A C 1
ATOM 616 O O . VAL A 1 81 ? 9.774 -5.772 0.967 1.00 87.88 81 VAL A O 1
ATOM 619 N N . ARG A 1 82 ? 8.322 -5.024 -0.580 1.00 89.25 82 ARG A N 1
ATOM 620 C CA . ARG A 1 82 ? 7.132 -4.990 0.270 1.00 89.25 82 ARG A CA 1
ATOM 621 C C . ARG A 1 82 ? 6.006 -5.685 -0.479 1.00 89.25 82 ARG A C 1
ATOM 623 O O . ARG A 1 82 ? 5.918 -5.555 -1.697 1.00 89.25 82 ARG A O 1
ATOM 630 N N . ALA A 1 83 ? 5.178 -6.428 0.246 1.00 89.38 83 ALA A N 1
ATOM 631 C CA . ALA A 1 83 ? 3.951 -6.946 -0.333 1.00 89.38 83 ALA A CA 1
ATOM 632 C C . ALA A 1 83 ? 3.001 -5.783 -0.649 1.00 89.38 83 ALA A C 1
ATOM 634 O O . ALA A 1 83 ? 3.003 -4.760 0.043 1.00 89.38 83 ALA A O 1
ATOM 635 N N . ASP A 1 84 ? 2.234 -5.951 -1.721 1.00 86.50 84 ASP A N 1
ATOM 636 C CA . ASP A 1 84 ? 1.249 -4.976 -2.164 1.00 86.50 84 ASP A CA 1
ATOM 637 C C . ASP A 1 84 ? 0.181 -4.738 -1.082 1.00 86.50 84 ASP A C 1
ATOM 639 O O . ASP A 1 84 ? -0.233 -5.667 -0.384 1.00 86.50 84 ASP A O 1
ATOM 643 N N . GLY A 1 85 ? -0.236 -3.481 -0.917 1.00 86.00 85 GLY A N 1
ATOM 644 C CA . GLY A 1 85 ? -1.158 -3.087 0.148 1.00 86.00 85 GLY A CA 1
ATOM 645 C C . GLY A 1 85 ? -2.546 -3.704 -0.008 1.00 86.00 85 GLY A C 1
ATOM 646 O O . GLY A 1 85 ? -3.115 -4.165 0.984 1.00 86.00 85 GLY A O 1
ATOM 647 N N . ASP A 1 86 ? -3.055 -3.776 -1.240 1.00 85.25 86 ASP A N 1
ATOM 648 C CA . ASP A 1 86 ? -4.356 -4.383 -1.529 1.00 85.25 86 ASP A CA 1
ATOM 649 C C . ASP A 1 86 ? -4.285 -5.901 -1.323 1.00 85.25 86 ASP A C 1
ATOM 651 O O . ASP A 1 86 ? -5.171 -6.487 -0.697 1.00 85.25 86 ASP A O 1
ATOM 655 N N . TRP A 1 87 ? -3.182 -6.537 -1.736 1.00 88.69 87 TRP A N 1
ATOM 656 C CA . TRP A 1 87 ? -2.946 -7.958 -1.462 1.00 88.69 87 TRP A CA 1
ATOM 657 C C . TRP A 1 87 ? -2.898 -8.273 0.043 1.00 88.69 87 TRP A C 1
ATOM 659 O O . TRP A 1 87 ? -3.511 -9.249 0.486 1.00 88.69 87 TRP A O 1
ATOM 669 N N . ILE A 1 88 ? -2.205 -7.452 0.846 1.00 91.31 88 ILE A N 1
ATOM 670 C CA . ILE A 1 88 ? -2.178 -7.604 2.311 1.00 91.31 88 ILE A CA 1
ATOM 671 C C . ILE A 1 88 ? -3.589 -7.432 2.889 1.00 91.31 88 ILE A C 1
ATOM 673 O O . ILE A 1 88 ? -3.997 -8.230 3.733 1.00 91.31 88 ILE A O 1
ATOM 677 N N . ALA A 1 89 ? -4.340 -6.419 2.449 1.00 86.31 89 ALA A N 1
ATOM 678 C CA . ALA A 1 89 ? -5.699 -6.169 2.929 1.00 86.31 89 ALA A CA 1
ATOM 679 C C . ALA A 1 89 ? -6.641 -7.346 2.622 1.00 86.31 89 ALA A C 1
ATOM 681 O O . ALA A 1 89 ? -7.394 -7.787 3.496 1.00 86.31 89 ALA A O 1
ATOM 682 N N . ASP A 1 90 ? -6.546 -7.913 1.419 1.00 86.38 90 ASP A N 1
ATOM 683 C CA . ASP A 1 90 ? -7.295 -9.105 1.019 1.00 86.38 90 ASP A CA 1
ATOM 684 C C . ASP A 1 90 ? -6.926 -10.333 1.855 1.00 86.38 90 ASP A C 1
ATOM 686 O O . ASP A 1 90 ? -7.805 -11.118 2.233 1.00 86.38 90 ASP A O 1
ATOM 690 N N . LEU A 1 91 ? -5.638 -10.515 2.157 1.00 90.69 91 LEU A N 1
ATOM 691 C CA . LEU A 1 91 ? -5.176 -11.594 3.025 1.00 90.69 91 LEU A CA 1
ATOM 692 C C . LEU A 1 91 ? -5.736 -11.435 4.443 1.00 90.69 91 LEU A C 1
ATOM 694 O O . LEU A 1 91 ? -6.298 -12.391 4.980 1.00 90.69 91 LEU A O 1
ATOM 698 N N . ILE A 1 92 ? -5.644 -10.236 5.024 1.00 89.94 92 ILE A N 1
ATOM 699 C CA . ILE A 1 92 ? -6.192 -9.932 6.353 1.00 89.94 92 ILE A CA 1
ATOM 700 C C . ILE A 1 92 ? -7.694 -10.234 6.387 1.00 89.94 92 ILE A C 1
ATOM 702 O O . ILE A 1 92 ? -8.142 -10.965 7.267 1.00 89.94 92 ILE A O 1
ATOM 706 N N . ALA A 1 93 ? -8.460 -9.784 5.388 1.00 86.88 93 ALA A N 1
ATOM 707 C CA . ALA A 1 93 ? -9.903 -10.022 5.326 1.00 86.88 93 ALA A CA 1
ATOM 708 C C . ALA A 1 93 ? -10.271 -11.520 5.292 1.00 86.88 93 ALA A C 1
ATOM 710 O O . ALA A 1 93 ? -11.289 -11.928 5.857 1.00 86.88 93 ALA A O 1
ATOM 711 N N . ARG A 1 94 ? -9.452 -12.359 4.640 1.00 89.19 94 ARG A N 1
ATOM 712 C CA . ARG A 1 94 ? -9.639 -13.821 4.635 1.00 89.19 94 ARG A CA 1
ATOM 713 C C . ARG A 1 94 ? -9.327 -14.439 5.997 1.00 89.19 94 ARG A C 1
ATOM 715 O O . ARG A 1 94 ? -10.052 -15.332 6.424 1.00 89.19 94 ARG A O 1
ATOM 722 N N . LEU A 1 95 ? -8.283 -13.966 6.677 1.00 91.62 95 LEU A N 1
ATOM 723 C CA . LEU A 1 95 ? -7.901 -14.458 8.004 1.00 91.62 95 LEU A CA 1
ATOM 724 C C . LEU A 1 95 ? -8.925 -14.052 9.075 1.00 91.62 95 LEU A C 1
ATOM 726 O O . LEU A 1 95 ? -9.302 -14.875 9.906 1.00 91.62 95 LEU A O 1
ATOM 730 N N . GLU A 1 96 ? -9.451 -12.828 9.011 1.00 89.56 96 GLU A N 1
ATOM 731 C CA . GLU A 1 96 ? -10.516 -12.338 9.901 1.00 89.56 96 GLU A CA 1
ATOM 732 C C . GLU A 1 96 ? -11.843 -13.097 9.735 1.00 89.56 96 GLU A C 1
ATOM 734 O O . GLU A 1 96 ? -12.683 -13.100 10.638 1.00 89.56 96 GLU A O 1
ATOM 739 N N . ALA A 1 97 ? -12.051 -13.778 8.604 1.00 88.81 97 ALA A N 1
ATOM 740 C CA . ALA A 1 97 ? -13.219 -14.628 8.395 1.00 88.81 97 ALA A CA 1
ATOM 741 C C . ALA A 1 97 ? -13.155 -15.955 9.175 1.00 88.81 97 ALA A C 1
ATOM 743 O O . ALA A 1 97 ? -14.165 -16.655 9.240 1.00 88.81 97 ALA A O 1
ATOM 744 N N . ILE A 1 98 ? -12.007 -16.296 9.775 1.00 93.00 98 ILE A N 1
ATOM 745 C CA . ILE A 1 98 ? -11.785 -17.538 10.521 1.00 93.00 98 ILE A CA 1
ATOM 746 C C . ILE A 1 98 ? -11.794 -17.215 12.026 1.00 93.00 98 ILE A C 1
ATOM 748 O O . ILE A 1 98 ? -10.796 -16.724 12.559 1.00 93.00 98 ILE A O 1
ATOM 752 N N . PRO A 1 99 ? -12.891 -17.494 12.760 1.00 87.19 99 PRO A N 1
ATOM 753 C CA . PRO A 1 99 ? -13.027 -17.073 14.155 1.00 87.19 99 PRO A CA 1
ATOM 754 C C . PRO A 1 99 ? -11.927 -17.599 15.076 1.00 87.19 99 PRO A C 1
ATOM 756 O O . PRO A 1 99 ? -11.545 -16.908 16.018 1.00 87.19 99 PRO A O 1
ATOM 759 N N . ASP A 1 100 ? -11.414 -18.800 14.811 1.00 91.25 100 ASP A N 1
ATOM 760 C CA . ASP A 1 100 ? -10.386 -19.429 15.641 1.00 91.25 100 ASP A CA 1
ATOM 761 C C . ASP A 1 100 ? -9.021 -18.742 15.517 1.00 91.25 100 ASP A C 1
ATOM 763 O O . ASP A 1 100 ? -8.265 -18.741 16.486 1.00 91.25 100 ASP A O 1
ATOM 767 N N . LEU A 1 101 ? -8.753 -18.054 14.398 1.00 91.50 101 LEU A N 1
ATOM 768 C CA . LEU A 1 101 ? -7.576 -17.194 14.254 1.00 91.50 101 LEU A CA 1
ATOM 769 C C . LEU A 1 101 ? -7.715 -15.881 15.028 1.00 91.50 101 LEU A C 1
ATOM 771 O O . LEU A 1 101 ? -6.709 -15.327 15.456 1.00 91.50 101 LEU A O 1
ATOM 775 N N . LEU A 1 102 ? -8.941 -15.394 15.249 1.00 89.25 102 LEU A N 1
ATOM 776 C CA . LEU A 1 102 ? -9.181 -14.155 15.997 1.00 89.25 102 LEU A CA 1
ATOM 777 C C . LEU A 1 102 ? -9.132 -14.351 17.514 1.00 89.25 102 LEU A C 1
ATOM 779 O O . LEU A 1 102 ? -8.766 -13.427 18.234 1.00 89.25 102 LEU A O 1
ATOM 783 N N . ARG A 1 103 ? -9.495 -15.537 18.019 1.00 87.38 103 ARG A N 1
ATOM 784 C CA . ARG A 1 1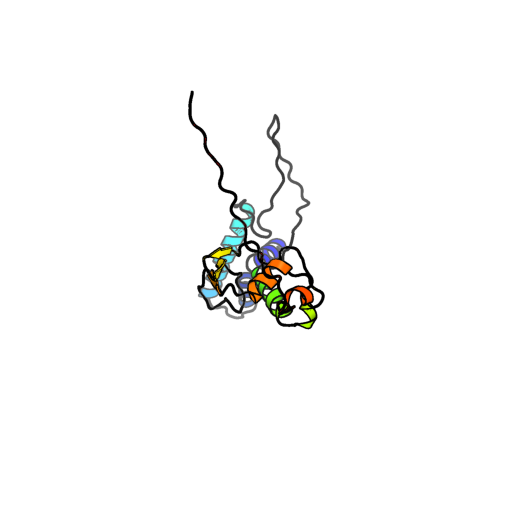03 ? -9.533 -15.840 19.465 1.00 87.38 103 ARG A CA 1
ATOM 785 C C . ARG A 1 103 ? -8.254 -15.468 20.232 1.00 87.38 103 ARG A C 1
ATOM 787 O O . ARG A 1 103 ? -8.412 -14.890 21.308 1.00 87.38 103 ARG A O 1
ATOM 794 N N . PRO A 1 104 ? -7.036 -15.786 19.750 1.00 90.19 104 PRO A N 1
ATOM 795 C CA . PRO A 1 104 ? -5.804 -15.438 20.457 1.00 90.19 104 PRO A CA 1
ATOM 796 C C . PRO A 1 104 ? -5.339 -13.993 20.218 1.00 90.19 104 PRO A C 1
ATOM 798 O O . PRO A 1 104 ? -4.371 -13.569 20.844 1.00 90.19 104 PRO A O 1
ATOM 801 N N . LEU A 1 105 ? -5.976 -13.239 19.316 1.00 93.06 105 LEU A N 1
ATOM 802 C CA . LEU A 1 105 ? -5.527 -11.899 18.944 1.00 93.06 105 LEU A CA 1
ATOM 803 C C . LEU A 1 105 ? -6.095 -10.826 19.874 1.00 93.06 105 LEU A C 1
ATOM 805 O O . LEU A 1 105 ? -7.222 -10.913 20.374 1.00 93.06 105 LEU A O 1
ATOM 809 N N . ASN A 1 106 ? -5.303 -9.772 20.052 1.00 94.06 106 ASN A N 1
ATOM 810 C CA . ASN A 1 106 ? -5.778 -8.532 20.640 1.00 94.06 106 ASN A CA 1
ATOM 811 C C . ASN A 1 106 ? -6.462 -7.684 19.570 1.00 94.06 106 ASN A C 1
ATOM 813 O O . ASN A 1 106 ? -5.978 -7.569 18.445 1.00 94.06 106 ASN A O 1
ATOM 817 N N . VAL A 1 107 ? -7.563 -7.053 19.953 1.00 92.69 107 VAL A N 1
ATOM 818 C CA . VAL A 1 107 ? -8.289 -6.074 19.155 1.00 92.69 107 VAL A CA 1
ATOM 819 C C . VAL A 1 107 ? -8.314 -4.735 19.873 1.00 92.69 107 VAL A C 1
ATOM 821 O O . VAL A 1 107 ? -8.344 -4.663 21.100 1.00 92.69 107 VAL A O 1
ATOM 824 N N . THR A 1 108 ? -8.318 -3.677 19.074 1.00 95.00 108 THR A N 1
ATOM 825 C CA . THR A 1 108 ? -8.432 -2.290 19.518 1.00 95.00 108 THR A CA 1
ATOM 826 C C . THR A 1 108 ? -9.536 -1.631 18.705 1.00 95.00 108 THR A C 1
ATOM 828 O O . THR A 1 108 ? -9.684 -1.905 17.511 1.00 95.00 108 THR A O 1
ATOM 831 N N . ALA A 1 109 ? -10.323 -0.769 19.340 1.00 93.62 109 ALA A N 1
ATOM 832 C CA . ALA A 1 109 ? -11.295 0.059 18.649 1.00 93.62 109 ALA A CA 1
ATOM 833 C C . ALA A 1 109 ? -10.574 0.972 17.648 1.00 93.62 109 ALA A C 1
ATOM 835 O O . ALA A 1 109 ? -9.543 1.562 17.966 1.00 93.62 109 ALA A O 1
ATOM 836 N N . ASN A 1 110 ? -11.114 1.103 16.436 1.00 92.56 110 ASN A N 1
ATOM 837 C CA . ASN A 1 110 ? -10.513 1.976 15.435 1.00 92.56 110 ASN A CA 1
ATOM 838 C C . ASN A 1 110 ? -10.467 3.420 15.967 1.00 92.56 110 ASN A C 1
ATOM 840 O O . ASN A 1 110 ? -11.504 4.003 16.279 1.00 92.56 110 ASN A O 1
ATO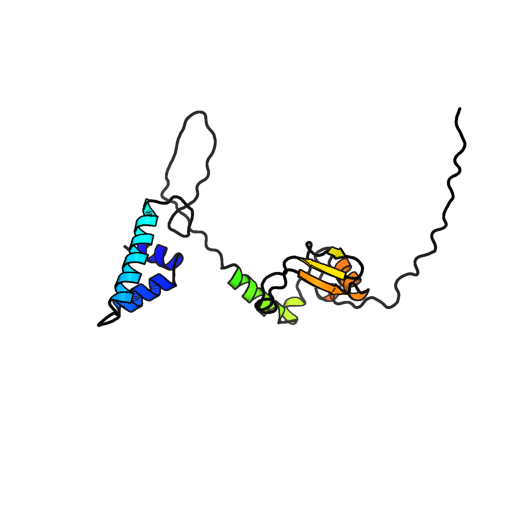M 844 N N . ASN A 1 111 ? -9.263 3.984 16.065 1.00 91.62 111 ASN A N 1
ATOM 845 C CA . ASN A 1 111 ? -9.018 5.293 16.666 1.00 91.62 111 ASN A CA 1
ATOM 846 C C . ASN A 1 111 ? -9.520 6.471 15.815 1.00 91.62 111 ASN A C 1
ATOM 848 O O . ASN A 1 111 ? -9.533 7.599 16.303 1.00 91.62 111 ASN A O 1
ATOM 852 N N . THR A 1 112 ? -9.939 6.231 14.570 1.00 93.06 112 THR A N 1
ATOM 853 C CA . THR A 1 112 ? -10.608 7.239 13.738 1.00 93.06 112 THR A CA 1
ATOM 854 C C . THR A 1 112 ? -12.121 7.259 13.946 1.00 93.06 112 THR A C 1
ATOM 856 O O . THR A 1 112 ? -12.786 8.186 13.481 1.00 93.06 112 THR A O 1
ATOM 859 N N . ALA A 1 113 ? -12.681 6.261 14.641 1.00 93.88 113 ALA A N 1
ATOM 860 C CA . ALA A 1 113 ? -14.104 6.220 14.924 1.00 93.88 113 ALA A CA 1
ATOM 861 C C . ALA A 1 113 ? -14.487 7.256 15.992 1.00 93.88 113 ALA A C 1
ATOM 863 O O . ALA A 1 113 ? -13.791 7.434 16.991 1.00 93.88 113 ALA A O 1
ATOM 864 N N . TYR A 1 114 ? -15.626 7.921 15.811 1.00 95.00 114 TYR A N 1
ATOM 865 C CA . TYR A 1 114 ? -16.121 8.936 16.742 1.00 95.00 114 TYR A CA 1
ATOM 866 C C . TYR A 1 114 ? -17.641 8.882 16.886 1.00 95.00 114 TYR A C 1
ATOM 868 O O . TYR A 1 114 ? -18.359 8.374 16.028 1.00 95.00 114 TYR A O 1
ATOM 876 N N . VAL A 1 115 ? -18.155 9.405 17.997 1.00 96.12 115 VAL A N 1
ATOM 877 C CA . VAL A 1 115 ? -19.595 9.409 18.279 1.00 96.12 115 VAL A CA 1
ATOM 878 C C . VAL A 1 115 ? -20.214 10.720 17.803 1.00 96.12 115 VAL A C 1
ATOM 880 O O . VAL A 1 115 ? -19.759 11.798 18.182 1.00 96.12 115 VAL A O 1
ATOM 883 N N . ARG A 1 116 ? -21.289 10.631 17.017 1.00 95.69 116 ARG A N 1
ATOM 884 C CA . ARG A 1 116 ? -22.121 11.767 16.600 1.00 95.69 116 ARG A CA 1
ATOM 885 C C . ARG A 1 116 ? -23.573 11.481 16.974 1.00 95.69 116 ARG A C 1
ATOM 887 O O . ARG A 1 116 ? -24.229 10.649 16.352 1.00 95.69 116 ARG A O 1
ATOM 894 N N . GLY A 1 117 ? -24.076 12.163 18.003 1.00 94.56 117 GLY A N 1
ATOM 895 C CA . GLY A 1 117 ? -25.419 11.913 18.533 1.00 94.56 117 GLY A CA 1
ATOM 896 C C . GLY A 1 117 ? -25.550 10.492 19.087 1.00 94.56 117 GLY A C 1
ATOM 897 O O . GLY A 1 117 ? -24.831 10.115 20.011 1.00 94.56 117 GLY A O 1
ATOM 898 N N . ASP A 1 118 ? -26.458 9.701 18.515 1.00 94.88 118 ASP A N 1
ATOM 899 C CA . ASP A 1 118 ? -26.691 8.300 18.880 1.00 94.88 118 ASP A CA 1
ATOM 900 C C . ASP A 1 118 ? -25.968 7.298 17.961 1.00 94.88 118 ASP A C 1
ATOM 902 O O . ASP A 1 118 ? -26.270 6.100 17.992 1.00 94.88 118 ASP A O 1
ATOM 906 N N . ARG A 1 119 ? -25.012 7.766 17.145 1.00 96.38 119 ARG A N 1
ATOM 907 C CA . ARG A 1 119 ? -24.272 6.957 16.169 1.00 96.38 119 ARG A CA 1
ATOM 908 C C . ARG A 1 119 ? -22.775 6.917 16.452 1.00 96.38 119 ARG A C 1
ATOM 910 O O . ARG A 1 119 ? -22.187 7.925 16.832 1.00 96.38 119 ARG A O 1
ATOM 917 N N . LEU A 1 120 ? -22.170 5.754 16.221 1.00 95.81 120 LEU A N 1
ATOM 918 C CA . LEU A 1 120 ? -20.729 5.594 16.072 1.00 95.81 120 LEU A CA 1
ATOM 919 C C . LEU A 1 120 ? -20.406 5.673 14.584 1.00 95.81 120 LEU A C 1
ATOM 921 O O . LEU A 1 120 ? -20.991 4.946 13.781 1.00 95.81 120 LEU A O 1
ATOM 925 N N . ILE A 1 121 ? -19.489 6.561 14.246 1.00 94.69 121 ILE A N 1
ATOM 926 C CA . ILE A 1 121 ? -19.115 6.912 12.888 1.00 94.69 121 ILE A CA 1
ATOM 927 C C . ILE A 1 121 ? -17.681 6.463 12.649 1.00 94.69 121 ILE A C 1
ATOM 929 O O . ILE A 1 121 ? -16.799 6.840 13.415 1.00 94.69 121 ILE A O 1
ATOM 933 N N . LEU A 1 122 ? -17.446 5.690 11.591 1.00 92.81 122 LEU A N 1
ATOM 934 C CA . LEU A 1 122 ? -16.115 5.348 11.099 1.00 92.81 122 LEU A CA 1
ATOM 935 C C . LEU A 1 122 ? -15.911 6.004 9.726 1.00 92.81 122 LEU A C 1
ATOM 937 O O . LEU A 1 122 ? -16.460 5.512 8.735 1.00 92.81 122 LEU A O 1
ATOM 941 N N . PRO A 1 123 ? -15.146 7.105 9.650 1.00 90.25 123 PRO A N 1
ATOM 942 C CA . PRO A 1 123 ? -14.806 7.722 8.379 1.00 90.25 123 PRO A CA 1
ATOM 943 C C . PRO A 1 123 ? -13.756 6.879 7.646 1.00 90.25 123 PRO A C 1
ATOM 945 O O . PRO A 1 123 ? -12.874 6.294 8.276 1.00 90.25 123 PRO A O 1
ATOM 948 N N . TYR A 1 124 ? -13.838 6.851 6.317 1.00 84.69 124 TYR A N 1
ATOM 949 C CA . TYR A 1 124 ? -12.894 6.180 5.419 1.00 84.69 124 TYR A CA 1
ATOM 950 C C . TYR A 1 124 ? -12.604 4.730 5.839 1.00 84.69 124 TYR A C 1
ATOM 952 O O . TYR A 1 124 ? -11.462 4.399 6.173 1.00 84.69 124 TYR A O 1
ATOM 960 N N . PRO A 1 125 ? -13.628 3.854 5.872 1.00 80.62 125 PRO A N 1
ATOM 961 C CA . PRO A 1 125 ? -13.415 2.459 6.230 1.00 80.62 125 PRO A CA 1
ATOM 962 C C . PRO A 1 125 ? -12.369 1.831 5.294 1.00 80.62 125 PRO A C 1
ATOM 964 O O . PRO A 1 125 ? -12.333 2.165 4.103 1.00 80.62 125 PRO A O 1
ATOM 967 N N . PRO A 1 126 ? -11.528 0.909 5.796 1.00 73.44 126 PRO A N 1
ATOM 968 C CA . PRO A 1 126 ? -10.567 0.226 4.947 1.00 73.44 126 PRO A CA 1
ATOM 969 C C . PRO A 1 126 ? -11.290 -0.447 3.776 1.00 73.44 126 PRO A C 1
ATOM 971 O O . PRO A 1 126 ? -12.374 -1.031 3.926 1.00 73.44 126 PRO A O 1
ATOM 974 N N . ARG A 1 127 ? -10.685 -0.352 2.590 1.00 67.56 127 ARG A N 1
ATOM 975 C CA . ARG A 1 127 ? -11.143 -1.111 1.429 1.00 67.56 127 ARG A CA 1
ATOM 976 C C . ARG A 1 127 ? -10.942 -2.589 1.735 1.00 67.56 127 ARG A C 1
ATOM 978 O O . ARG A 1 127 ? -9.855 -3.027 2.084 1.00 67.56 127 ARG A O 1
ATOM 985 N N . SER A 1 128 ? -12.026 -3.334 1.659 1.00 65.25 128 SER A N 1
ATOM 986 C CA . SER A 1 128 ? -12.088 -4.770 1.882 1.00 65.25 128 SER A CA 1
ATOM 987 C C . SER A 1 128 ? -13.065 -5.341 0.871 1.00 65.25 128 SER A C 1
ATOM 989 O O . SER A 1 128 ? -13.909 -4.613 0.350 1.00 65.25 128 SER A O 1
ATOM 991 N N . ARG A 1 129 ? -13.057 -6.656 0.660 1.00 60.56 129 ARG A N 1
ATOM 992 C CA . ARG A 1 129 ? -14.060 -7.322 -0.186 1.00 60.56 129 ARG A CA 1
ATOM 993 C C . ARG A 1 129 ? -15.513 -7.003 0.211 1.00 60.56 129 ARG A C 1
ATOM 995 O O . ARG A 1 129 ? -16.402 -7.063 -0.624 1.00 60.56 129 ARG A O 1
ATOM 1002 N N . ARG A 1 130 ? -15.763 -6.639 1.480 1.00 56.97 130 ARG A N 1
ATOM 1003 C CA . ARG A 1 130 ? -17.087 -6.211 1.979 1.00 56.97 130 ARG A CA 1
ATOM 1004 C C . ARG A 1 130 ? -17.441 -4.761 1.636 1.00 56.97 130 ARG A C 1
ATOM 1006 O O . ARG A 1 130 ? -18.615 -4.415 1.644 1.00 56.97 130 ARG A O 1
ATOM 1013 N N . THR A 1 131 ? -16.446 -3.919 1.376 1.00 60.50 131 THR A N 1
ATOM 1014 C CA . THR A 1 131 ? -16.597 -2.500 1.012 1.00 60.50 131 THR A CA 1
ATOM 1015 C C . THR A 1 131 ? -16.222 -2.226 -0.448 1.00 60.50 131 THR A C 1
ATOM 1017 O O . THR A 1 131 ? -16.319 -1.088 -0.886 1.00 60.50 131 THR A O 1
ATOM 1020 N N . GLN A 1 132 ? -15.841 -3.257 -1.211 1.00 62.69 132 GLN A N 1
ATOM 1021 C CA . GLN A 1 132 ? -15.348 -3.159 -2.588 1.00 62.69 132 GLN A CA 1
ATOM 1022 C C . GLN A 1 132 ? -16.379 -2.546 -3.546 1.00 62.69 132 GLN A C 1
ATOM 1024 O O . GLN A 1 132 ? -16.015 -1.706 -4.363 1.00 62.69 132 GLN A O 1
ATOM 1029 N N . ASP A 1 133 ? -17.657 -2.894 -3.377 1.00 61.78 133 ASP A N 1
ATOM 1030 C CA . ASP A 1 133 ? -18.763 -2.384 -4.202 1.00 61.78 133 ASP A CA 1
ATOM 1031 C C . ASP A 1 133 ? -19.492 -1.189 -3.567 1.00 61.78 133 ASP A C 1
ATOM 1033 O O . ASP A 1 133 ? -20.456 -0.668 -4.129 1.00 61.78 133 ASP A O 1
ATOM 1037 N N . SER A 1 134 ? -19.060 -0.745 -2.381 1.00 60.25 134 SER A N 1
ATOM 1038 C CA . SER A 1 134 ? -19.708 0.353 -1.671 1.00 60.25 134 SER A CA 1
ATOM 1039 C C . SER A 1 134 ? -18.866 1.622 -1.788 1.00 60.25 134 SER A C 1
ATOM 1041 O O . SER A 1 134 ? -17.775 1.683 -1.221 1.00 60.25 134 SER A O 1
ATOM 1043 N N . PRO A 1 135 ? -19.369 2.691 -2.431 1.00 57.22 135 PRO A N 1
ATOM 1044 C CA . PRO A 1 135 ? -18.705 3.992 -2.441 1.00 57.22 135 PRO A CA 1
ATOM 1045 C C . PRO A 1 135 ? -18.797 4.694 -1.074 1.00 57.22 135 PRO A C 1
ATOM 1047 O O . PRO A 1 135 ? -18.523 5.889 -0.977 1.00 57.22 135 PRO A O 1
ATOM 1050 N N . ALA A 1 136 ? -19.236 3.987 -0.024 1.00 61.12 136 ALA A N 1
ATOM 1051 C CA . ALA A 1 136 ? -19.436 4.533 1.303 1.00 61.12 136 ALA A CA 1
ATOM 1052 C C . ALA A 1 136 ? -18.122 5.092 1.859 1.00 61.12 136 ALA A C 1
ATOM 1054 O O . ALA A 1 136 ? -17.237 4.371 2.316 1.00 61.12 136 ALA A O 1
ATOM 1055 N N . VAL A 1 137 ? -18.047 6.421 1.854 1.00 75.75 137 VAL A N 1
ATOM 1056 C CA . VAL A 1 137 ? -16.985 7.218 2.477 1.00 75.75 137 VAL A CA 1
ATOM 1057 C C . VAL A 1 137 ? -16.998 7.049 4.004 1.00 75.75 137 VAL A C 1
ATOM 1059 O O . VAL A 1 137 ? -16.020 7.365 4.673 1.00 75.75 137 VAL A O 1
ATOM 1062 N N . GLU A 1 138 ? -18.089 6.524 4.569 1.00 85.44 138 GLU A N 1
ATOM 1063 C CA . GLU A 1 138 ? -18.317 6.418 6.005 1.00 85.44 138 GLU A CA 1
ATOM 1064 C C . GLU A 1 138 ? -19.189 5.201 6.355 1.00 85.44 138 GLU A C 1
ATOM 1066 O O . GLU A 1 138 ? -20.134 4.867 5.637 1.00 85.44 138 GLU A O 1
ATOM 1071 N N . VAL A 1 139 ? -18.905 4.567 7.496 1.00 88.31 139 VAL A N 1
ATOM 1072 C CA . VAL A 1 139 ? -19.772 3.562 8.129 1.00 88.31 139 VAL A CA 1
ATOM 1073 C C . VAL A 1 139 ? -20.425 4.168 9.372 1.00 88.31 139 VAL A C 1
ATOM 1075 O O . VAL A 1 139 ? -19.733 4.673 10.254 1.00 88.31 139 VAL A O 1
ATOM 1078 N N . SER A 1 140 ? -21.754 4.073 9.475 1.00 91.88 140 SER A N 1
ATOM 1079 C CA . SER A 1 140 ? -22.533 4.585 10.611 1.00 91.88 140 SER A CA 1
ATOM 1080 C C . SER A 1 140 ? -23.290 3.460 11.319 1.00 91.88 140 SER A C 1
ATOM 1082 O O . SER A 1 140 ? -24.174 2.822 10.744 1.00 91.88 140 SER A O 1
ATOM 1084 N N . LEU A 1 141 ? -22.964 3.224 12.591 1.00 91.94 141 LEU A N 1
ATOM 1085 C CA . LEU A 1 141 ? -23.610 2.229 13.453 1.00 91.94 141 LEU A CA 1
ATOM 1086 C C . LEU A 1 141 ? -24.420 2.936 14.539 1.00 91.94 141 LEU A C 1
ATOM 1088 O O . LEU A 1 141 ? -24.018 3.983 15.039 1.00 91.94 141 LEU A O 1
ATOM 1092 N N . ARG A 1 142 ? -25.515 2.334 15.005 1.00 96.12 142 ARG A N 1
ATOM 1093 C CA . ARG A 1 142 ? -26.1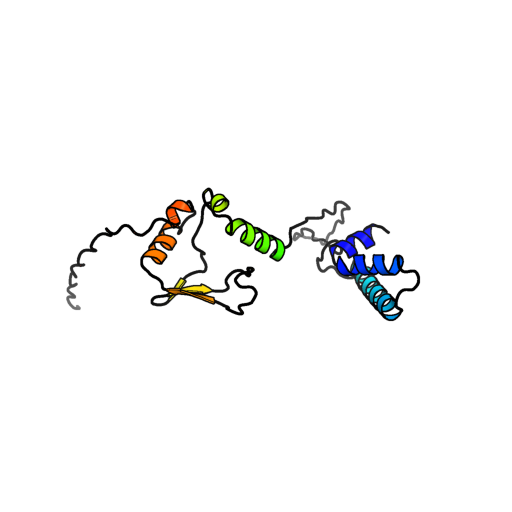75 2.810 16.229 1.00 96.12 142 ARG A CA 1
ATOM 1094 C C . ARG A 1 142 ? -25.263 2.593 17.439 1.00 96.12 142 ARG A C 1
ATOM 1096 O O . ARG A 1 142 ? -24.819 1.472 17.682 1.00 96.12 142 ARG A O 1
ATOM 1103 N N . TYR A 1 143 ? -25.036 3.638 18.230 1.00 95.69 143 TYR A N 1
ATOM 1104 C CA . TYR A 1 143 ? -24.184 3.599 19.416 1.00 95.69 143 TYR A CA 1
ATOM 1105 C C . TYR A 1 143 ? -24.938 3.069 20.640 1.00 95.69 143 TYR A C 1
ATOM 1107 O O . TYR A 1 143 ? -25.226 3.778 21.607 1.00 95.69 143 TYR A O 1
ATOM 1115 N N . THR A 1 144 ? -25.315 1.794 20.562 1.00 95.94 144 THR A N 1
ATOM 1116 C CA . THR A 1 144 ? -26.024 1.083 21.631 1.00 95.94 144 THR A CA 1
ATOM 1117 C C . THR A 1 144 ? -25.124 0.854 22.849 1.00 95.94 144 THR A C 1
ATOM 1119 O O . THR A 1 144 ? -23.906 1.020 22.786 1.00 95.94 144 THR A O 1
ATOM 1122 N N . SER A 1 145 ? -25.713 0.424 23.969 1.00 93.00 145 SER A N 1
ATOM 1123 C CA . SER A 1 145 ? -24.948 0.039 25.163 1.00 93.00 145 SER A CA 1
ATOM 1124 C C . SER A 1 145 ? -23.931 -1.067 24.873 1.00 93.00 145 SER A C 1
ATOM 1126 O O . SER A 1 145 ? -22.805 -0.977 25.342 1.00 93.00 145 SER A O 1
ATOM 1128 N N . ALA A 1 146 ? -24.291 -2.063 24.056 1.00 92.94 146 ALA A N 1
ATOM 1129 C CA . ALA A 1 146 ? -23.385 -3.142 23.670 1.00 92.94 146 ALA A CA 1
ATOM 1130 C C . ALA A 1 146 ? -22.197 -2.637 22.835 1.00 92.94 146 ALA A C 1
ATOM 1132 O O . ALA A 1 146 ? -21.060 -3.003 23.118 1.00 92.94 146 ALA A O 1
ATOM 1133 N N . VAL A 1 147 ? -22.444 -1.756 21.855 1.00 93.00 147 VAL A N 1
ATOM 1134 C CA . VAL A 1 147 ? -21.373 -1.159 21.036 1.00 93.00 147 VAL A CA 1
ATOM 1135 C C . VAL A 1 147 ? -20.454 -0.301 21.900 1.00 93.00 147 VAL A C 1
ATOM 1137 O O . VAL A 1 147 ? -19.239 -0.435 21.806 1.00 93.00 147 VAL A O 1
ATOM 1140 N N . ARG A 1 148 ? -21.020 0.525 22.787 1.00 93.44 148 ARG A N 1
ATOM 1141 C CA . ARG A 1 148 ? -20.251 1.322 23.750 1.00 93.44 148 ARG A CA 1
ATOM 1142 C C . ARG A 1 148 ? -19.351 0.445 24.614 1.00 93.44 148 ARG A C 1
ATOM 1144 O O . ARG A 1 148 ? -18.162 0.705 24.688 1.00 93.44 148 ARG A O 1
ATOM 1151 N N . THR A 1 149 ? -19.891 -0.616 25.215 1.00 93.25 149 THR A N 1
ATOM 1152 C CA . THR A 1 149 ? -19.097 -1.527 26.051 1.00 93.25 149 THR A CA 1
ATOM 1153 C C . THR A 1 149 ? -17.970 -2.196 25.269 1.00 93.25 149 THR A C 1
ATOM 1155 O O . THR A 1 149 ? -16.867 -2.291 25.792 1.00 93.25 149 THR A O 1
ATOM 1158 N N . ALA A 1 150 ? -18.216 -2.623 24.028 1.00 92.25 150 ALA A N 1
ATOM 1159 C CA . ALA A 1 150 ? -17.177 -3.222 23.193 1.00 92.25 150 ALA A CA 1
ATOM 1160 C C . ALA A 1 150 ? -16.073 -2.215 22.821 1.00 92.25 150 ALA A C 1
ATOM 1162 O O . ALA A 1 150 ? -14.894 -2.551 22.899 1.00 92.25 150 ALA A O 1
ATOM 1163 N N . VAL A 1 151 ? -16.443 -0.980 22.459 1.00 93.06 151 VAL A N 1
ATOM 1164 C CA . VAL A 1 151 ? -15.488 0.098 22.143 1.00 93.06 151 VAL A CA 1
ATOM 1165 C C . VAL A 1 151 ? -14.671 0.483 23.374 1.00 93.06 151 VAL A C 1
ATOM 1167 O O . VAL A 1 151 ? -13.449 0.549 23.284 1.00 93.06 151 VAL A O 1
ATOM 1170 N N . ASP A 1 152 ? -15.321 0.668 24.526 1.00 92.12 152 ASP A N 1
ATOM 1171 C CA . ASP A 1 152 ? -14.653 1.007 25.786 1.00 92.12 152 ASP A CA 1
ATOM 1172 C C . ASP A 1 152 ? -13.703 -0.122 26.234 1.00 92.12 152 ASP A C 1
ATOM 1174 O O . ASP A 1 152 ? -12.585 0.144 26.674 1.00 92.12 152 ASP A O 1
ATOM 1178 N N . ALA A 1 153 ? -14.110 -1.389 26.080 1.00 91.81 153 ALA A N 1
ATOM 1179 C CA . ALA A 1 153 ? -13.278 -2.552 26.404 1.00 91.81 153 ALA A CA 1
ATOM 1180 C C . ALA A 1 153 ? -12.057 -2.700 25.482 1.00 91.81 153 ALA A C 1
ATOM 1182 O O . ALA A 1 153 ? -11.064 -3.297 25.890 1.00 91.81 153 ALA A O 1
ATOM 1183 N N . ALA A 1 154 ? -12.132 -2.163 24.264 1.00 94.44 154 ALA A N 1
ATOM 1184 C CA . ALA A 1 154 ? -11.066 -2.184 23.269 1.00 94.44 154 ALA A CA 1
ATOM 1185 C C . ALA A 1 154 ? -10.383 -0.810 23.106 1.00 94.44 154 ALA A C 1
ATOM 1187 O O . ALA A 1 154 ? -9.756 -0.554 22.079 1.00 94.44 154 ALA A O 1
ATOM 1188 N N . ALA A 1 155 ? -10.495 0.092 24.092 1.00 91.94 155 ALA A N 1
ATOM 1189 C CA . ALA A 1 155 ? -9.808 1.389 24.069 1.00 91.94 155 ALA A CA 1
ATOM 1190 C C . ALA A 1 155 ? -8.273 1.239 24.075 1.00 91.94 155 ALA A C 1
ATOM 1192 O O . ALA A 1 155 ? -7.549 2.089 23.559 1.00 91.94 155 ALA A O 1
ATOM 1193 N N . THR A 1 156 ? -7.785 0.134 24.635 1.00 92.25 156 THR A N 1
ATOM 1194 C CA . THR A 1 156 ? -6.410 -0.360 24.521 1.00 92.25 156 THR A CA 1
ATOM 1195 C C . THR A 1 156 ? -6.438 -1.790 23.965 1.00 92.25 156 THR A C 1
ATOM 1197 O O . THR A 1 156 ? -7.505 -2.410 23.980 1.00 92.25 156 THR A O 1
ATOM 1200 N N . PRO A 1 157 ? -5.306 -2.333 23.465 1.00 94.25 157 PRO A N 1
ATOM 1201 C CA . PRO A 1 157 ? -5.270 -3.697 22.942 1.00 94.25 157 PRO A CA 1
ATOM 1202 C C . PRO A 1 157 ? -5.804 -4.710 23.958 1.00 94.25 157 PRO A C 1
ATOM 1204 O O . PRO A 1 157 ? -5.196 -4.923 25.008 1.00 94.25 157 PRO A O 1
ATOM 1207 N N . ALA A 1 158 ? -6.937 -5.332 23.634 1.00 91.88 158 ALA A N 1
ATOM 1208 C CA . ALA A 1 158 ? -7.640 -6.265 24.507 1.00 91.88 158 ALA A CA 1
ATOM 1209 C C . ALA A 1 158 ? -7.933 -7.584 23.777 1.00 91.88 158 ALA A C 1
ATOM 1211 O O . ALA A 1 158 ? -8.227 -7.556 22.582 1.00 91.88 158 ALA A O 1
ATOM 1212 N N . PRO A 1 159 ? -7.919 -8.745 24.454 1.00 90.00 159 PRO A N 1
ATOM 1213 C CA . PRO A 1 159 ? -8.217 -10.020 23.803 1.00 90.00 159 PRO A CA 1
ATOM 1214 C C . PRO A 1 159 ? -9.597 -10.016 23.131 1.00 90.00 159 PRO A C 1
ATOM 1216 O O . PRO A 1 159 ? -10.578 -9.558 23.727 1.00 90.00 159 PRO A O 1
ATOM 1219 N N . TRP A 1 160 ? -9.715 -10.601 21.936 1.00 85.81 160 TRP A N 1
ATOM 1220 C CA . TRP A 1 160 ? -10.975 -10.688 21.175 1.00 85.81 160 TRP A CA 1
ATOM 1221 C C . TRP A 1 160 ? -12.171 -11.194 22.000 1.00 85.81 160 TRP A C 1
ATOM 1223 O O . TRP A 1 160 ? -13.295 -10.700 21.883 1.00 85.81 160 TRP A O 1
ATOM 1233 N N . ILE A 1 161 ? -11.929 -12.164 22.884 1.00 78.00 161 ILE A N 1
ATOM 1234 C CA . ILE A 1 161 ? -12.953 -12.744 23.764 1.00 78.00 161 ILE A CA 1
ATOM 1235 C C . ILE A 1 161 ? -13.495 -11.708 24.762 1.00 78.00 161 ILE A C 1
ATOM 1237 O O . ILE A 1 161 ? -14.691 -11.711 25.060 1.00 78.00 161 ILE A O 1
ATOM 1241 N N . ALA A 1 162 ? -12.645 -10.806 25.261 1.00 72.88 162 ALA A N 1
ATOM 1242 C CA . ALA A 1 162 ? -13.053 -9.750 26.183 1.00 72.88 162 ALA A CA 1
ATOM 1243 C C . ALA A 1 162 ? -13.938 -8.708 25.481 1.00 72.88 162 ALA A C 1
ATOM 1245 O O . ALA A 1 162 ? -14.968 -8.323 26.033 1.00 72.88 162 ALA A O 1
ATO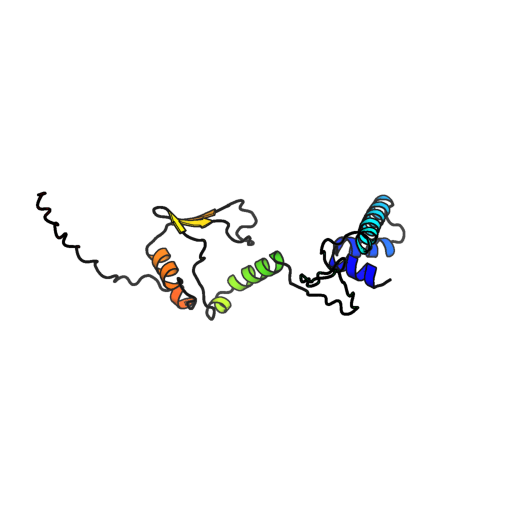M 1246 N N . ALA A 1 163 ? -13.606 -8.339 24.240 1.00 65.31 163 ALA A N 1
ATOM 1247 C CA . ALA A 1 163 ? -14.406 -7.418 23.429 1.00 65.31 163 ALA A CA 1
ATOM 1248 C C . ALA A 1 163 ? -15.794 -7.984 23.061 1.00 65.31 163 ALA A C 1
ATOM 1250 O O . ALA A 1 163 ? -16.755 -7.231 22.910 1.00 65.31 163 ALA A O 1
ATOM 1251 N N . LYS A 1 164 ? -15.927 -9.315 22.955 1.00 72.50 164 LYS A N 1
ATOM 1252 C CA . LYS A 1 164 ? -17.208 -9.995 22.693 1.00 72.50 164 LYS A CA 1
ATOM 1253 C C . LYS A 1 164 ? -18.131 -10.122 23.908 1.00 72.50 164 LYS A C 1
ATOM 1255 O O . LYS A 1 164 ? -19.276 -10.546 23.728 1.00 72.50 164 LYS A O 1
ATOM 1260 N N . ARG A 1 165 ? -17.679 -9.822 25.134 1.00 66.75 165 ARG A N 1
ATOM 1261 C CA . ARG A 1 165 ? -18.529 -10.019 26.319 1.00 66.75 165 ARG A CA 1
ATOM 1262 C C . ARG A 1 165 ? -19.754 -9.104 26.242 1.00 66.75 165 ARG A C 1
ATOM 1264 O O . ARG A 1 165 ? -19.594 -7.889 26.129 1.00 66.75 165 ARG A O 1
ATOM 1271 N N . PRO A 1 166 ? -20.978 -9.655 26.336 1.00 58.09 166 PRO A N 1
ATOM 1272 C CA . PRO A 1 166 ? -22.165 -8.821 26.393 1.00 58.09 166 PRO A CA 1
ATOM 1273 C C . PRO A 1 166 ? -22.099 -7.919 27.635 1.00 58.09 166 PRO A C 1
ATOM 1275 O O . PRO A 1 166 ? -21.539 -8.331 28.660 1.00 58.09 166 PRO A O 1
ATOM 1278 N N . PRO A 1 167 ? -22.681 -6.706 27.577 1.00 56.19 167 PRO A N 1
ATOM 1279 C CA . PRO A 1 167 ? -22.788 -5.857 28.754 1.00 56.19 167 PRO A CA 1
ATOM 1280 C C . PRO A 1 167 ? -23.486 -6.647 29.865 1.00 56.19 167 PRO A C 1
ATOM 1282 O O . PRO A 1 167 ? -24.556 -7.226 29.650 1.00 56.19 167 PRO A O 1
ATOM 1285 N N . SER A 1 168 ? -22.869 -6.713 31.049 1.00 54.03 168 SER A N 1
ATOM 1286 C CA . SER A 1 168 ? -23.523 -7.342 32.195 1.00 54.03 168 SER A CA 1
ATOM 1287 C C . SER A 1 168 ? -24.838 -6.599 32.453 1.00 54.03 168 SER A C 1
ATOM 1289 O O . SER A 1 168 ? -24.898 -5.370 32.397 1.00 54.03 168 SER A O 1
ATOM 1291 N N . LYS A 1 169 ? -25.922 -7.327 32.744 1.00 48.44 169 LYS A N 1
ATOM 1292 C CA . LYS A 1 169 ? -27.248 -6.733 33.020 1.00 48.44 169 LYS A CA 1
ATOM 1293 C C . LYS A 1 169 ? -27.287 -5.868 34.301 1.00 48.44 169 LYS A C 1
ATOM 1295 O O . LYS A 1 169 ? -28.356 -5.427 34.700 1.00 48.44 169 LYS A O 1
ATOM 1300 N N . HIS A 1 170 ? -26.141 -5.625 34.941 1.00 47.62 170 HIS A N 1
ATOM 1301 C CA . HIS A 1 170 ? -25.995 -4.928 36.216 1.00 47.62 170 HIS A CA 1
ATOM 1302 C C . HIS A 1 170 ? -24.892 -3.861 36.110 1.00 47.62 170 HIS A C 1
ATOM 1304 O O . HIS A 1 170 ? -23.807 -4.004 36.666 1.00 47.62 170 HIS A O 1
ATOM 1310 N N . GLY A 1 171 ? -25.163 -2.785 35.368 1.00 35.88 171 GLY A N 1
ATOM 1311 C CA . GLY A 1 171 ? -24.387 -1.544 35.459 1.00 35.88 171 GLY A CA 1
ATOM 1312 C C . GLY A 1 171 ? -24.886 -0.688 36.634 1.00 35.88 171 GLY A C 1
ATOM 1313 O O . GLY A 1 171 ? -26.096 -0.652 36.878 1.00 35.88 171 GLY A O 1
ATOM 1314 N N . PRO A 1 172 ? -24.004 0.001 37.382 1.00 36.09 172 PRO A N 1
ATOM 1315 C CA . PRO A 1 172 ? -24.383 0.702 38.603 1.00 36.09 172 PRO A CA 1
ATOM 1316 C C . PRO A 1 172 ? -25.336 1.862 38.288 1.00 36.09 172 PRO A C 1
ATOM 1318 O O . PRO A 1 172 ? -25.077 2.686 37.408 1.00 36.09 172 PRO A O 1
ATOM 1321 N N . ARG A 1 173 ? -26.440 1.948 39.042 1.00 38.72 173 ARG A N 1
ATOM 1322 C CA . ARG A 1 173 ? -27.332 3.115 39.064 1.00 38.72 173 ARG A CA 1
ATOM 1323 C C . ARG A 1 173 ? -26.504 4.346 39.439 1.00 38.72 173 ARG A C 1
ATOM 1325 O O . ARG A 1 173 ? -26.129 4.516 40.596 1.00 38.72 173 ARG A O 1
ATOM 1332 N N . ARG A 1 174 ? -26.197 5.201 38.460 1.00 39.09 174 ARG A N 1
ATOM 1333 C CA . ARG A 1 174 ? -25.487 6.467 38.683 1.00 39.09 174 ARG A CA 1
ATOM 1334 C C . ARG A 1 174 ? -26.337 7.345 39.610 1.00 39.09 174 ARG A C 1
ATOM 1336 O O . ARG A 1 174 ? -27.429 7.769 39.238 1.00 39.09 174 ARG A O 1
ATOM 1343 N N . GLY A 1 175 ? -25.840 7.567 40.827 1.00 33.59 175 GLY A N 1
ATOM 1344 C CA . GLY A 1 175 ? -26.462 8.408 41.843 1.00 33.59 175 GLY A CA 1
ATOM 1345 C C . GLY A 1 175 ? -26.678 9.845 41.364 1.00 33.59 175 GLY A C 1
ATOM 1346 O O . GLY A 1 175 ? -25.863 10.410 40.632 1.00 33.59 175 GLY A O 1
ATOM 1347 N N . LYS A 1 176 ? -27.807 10.420 41.792 1.00 33.94 176 LYS A N 1
ATOM 1348 C CA . LYS A 1 176 ? -28.183 11.826 41.610 1.00 33.94 176 LYS A CA 1
ATOM 1349 C C . LYS A 1 176 ? -27.030 12.737 42.053 1.00 33.94 176 LYS A C 1
ATOM 1351 O O . LYS A 1 176 ? -26.642 12.714 43.218 1.00 33.94 176 LYS A O 1
ATOM 1356 N N . LYS A 1 177 ? -26.511 13.575 41.148 1.00 32.84 177 LYS A N 1
ATOM 1357 C CA . LYS A 1 177 ? -25.651 14.703 41.531 1.00 32.84 177 LYS A CA 1
ATOM 1358 C C . LYS A 1 177 ? -26.502 15.720 42.292 1.00 32.84 177 LYS A C 1
ATOM 1360 O O . LYS A 1 177 ? -27.411 16.318 41.723 1.00 32.84 177 LYS A O 1
ATOM 1365 N N . VAL A 1 178 ? -26.194 15.907 43.571 1.00 34.31 178 VAL A N 1
ATOM 1366 C CA . VAL A 1 178 ? -26.672 17.037 44.371 1.00 34.31 178 VAL A CA 1
ATOM 1367 C C . VAL A 1 178 ? -25.952 18.289 43.873 1.00 34.31 178 VAL A C 1
ATOM 1369 O O . VAL A 1 178 ? -24.729 18.385 43.941 1.00 34.31 178 VAL A O 1
ATOM 1372 N N . SER A 1 179 ? -26.719 19.232 43.330 1.00 31.38 179 SER A N 1
ATOM 1373 C CA . SER A 1 179 ? -26.239 20.557 42.945 1.00 31.38 179 SER A CA 1
ATOM 1374 C C . SER A 1 179 ? -26.031 21.401 44.206 1.00 31.38 179 SER A C 1
ATOM 1376 O O . SER A 1 179 ? -26.992 21.723 44.905 1.00 31.38 179 SER A O 1
ATOM 1378 N N . ARG A 1 180 ? -24.778 21.749 44.523 1.00 32.06 180 ARG A N 1
ATOM 1379 C CA . ARG A 1 180 ? -24.464 22.805 45.495 1.00 32.06 180 ARG A CA 1
ATOM 1380 C C . ARG A 1 180 ? -24.426 24.142 44.756 1.00 32.06 180 ARG A C 1
ATOM 1382 O O . ARG A 1 180 ? -23.551 24.392 43.936 1.00 32.06 180 ARG A O 1
ATOM 1389 N N . LYS A 1 181 ? -25.416 24.976 45.068 1.00 31.89 181 LYS A N 1
ATOM 1390 C CA . LYS A 1 181 ? -25.599 26.358 44.617 1.00 31.89 181 LYS A CA 1
ATOM 1391 C C . LYS A 1 181 ? -24.466 27.228 45.183 1.00 31.89 181 LYS A C 1
ATOM 1393 O O . LYS A 1 181 ? -24.353 27.358 46.400 1.00 31.89 181 LYS A O 1
ATOM 1398 N N . ALA A 1 182 ? -23.630 27.805 44.321 1.00 34.19 182 ALA A N 1
ATOM 1399 C CA . ALA A 1 182 ? -22.652 28.816 44.715 1.00 34.19 182 ALA A CA 1
ATOM 1400 C C . ALA A 1 182 ? -23.380 30.136 45.030 1.00 34.19 182 ALA A C 1
ATOM 1402 O O . ALA A 1 182 ? -24.142 30.643 44.207 1.00 34.19 182 ALA A O 1
ATOM 1403 N N . ARG A 1 183 ? -23.167 30.667 46.239 1.00 35.06 183 ARG A N 1
ATOM 1404 C CA . ARG A 1 183 ? -23.526 32.038 46.622 1.00 35.06 183 ARG A CA 1
ATOM 1405 C C . ARG A 1 183 ? -22.490 32.987 46.016 1.00 35.06 183 ARG A C 1
ATOM 1407 O O . ARG A 1 183 ? -21.310 32.860 46.321 1.00 35.06 183 ARG A O 1
ATOM 1414 N N . GLN A 1 184 ? -22.938 33.931 45.197 1.00 35.72 184 GLN A N 1
ATOM 1415 C CA . GLN A 1 184 ? -22.217 35.174 44.930 1.00 35.72 184 GLN A CA 1
ATOM 1416 C C . GLN A 1 184 ? -22.624 36.198 45.999 1.00 35.72 184 GLN A C 1
ATOM 1418 O O . GLN A 1 184 ? -23.814 36.353 46.273 1.00 35.72 184 GLN A O 1
ATOM 1423 N N . SER A 1 185 ? -21.638 36.873 46.590 1.00 32.62 185 SER A N 1
ATOM 1424 C CA . SER A 1 185 ? -21.810 38.120 47.348 1.00 32.62 185 SER A CA 1
ATOM 1425 C C . SER A 1 185 ? -21.067 39.252 46.619 1.00 32.62 185 SER A C 1
ATOM 1427 O O . SER A 1 185 ? -20.124 38.955 45.881 1.00 32.62 185 SER A O 1
ATOM 1429 N N . PRO A 1 186 ? -21.500 40.517 46.772 1.00 40.16 186 PRO A N 1
ATOM 1430 C CA . PRO A 1 186 ? -21.247 41.573 45.798 1.00 40.16 186 PRO A CA 1
ATOM 1431 C C . PRO A 1 186 ? -20.038 42.463 46.122 1.00 40.16 186 PRO A C 1
ATOM 1433 O O . PRO A 1 186 ? -19.500 42.450 47.227 1.00 40.16 186 PRO A O 1
ATOM 1436 N N . MET A 1 187 ? -19.680 43.241 45.097 1.00 33.84 187 MET A N 1
ATOM 1437 C CA . MET A 1 187 ? -18.701 44.328 45.030 1.00 33.84 187 MET A CA 1
ATOM 1438 C C . MET A 1 187 ? -18.564 45.188 46.294 1.00 33.84 187 MET A C 1
ATOM 1440 O O . MET A 1 187 ? -19.555 45.675 46.846 1.00 33.84 187 MET A O 1
ATOM 1444 N N . ARG A 1 188 ? -17.307 45.490 46.621 1.00 35.75 188 ARG A N 1
ATOM 1445 C CA . ARG A 1 188 ? -16.842 46.834 46.968 1.00 35.75 188 ARG A CA 1
ATOM 1446 C C . ARG A 1 188 ? -15.564 47.116 46.196 1.00 35.75 188 ARG A C 1
ATOM 1448 O O . ARG A 1 188 ? -14.820 46.136 45.967 1.00 35.75 188 ARG A O 1
#

Mean predicted aligned error: 11.63 Å

Foldseek 3Di:
DVLLLVQCCQQPVPLSVLVVVQVPDPDDDPVSVVVSVVVSVVSVCQQVPDCPDGFSSHDDDDDDDDPDDDDDDDPPDDGDDDDDPVVVQAVVLVQVVDVVSQQAFWAAADPQWDDDPQKIKRAQPDDYPVCVPPPPRIDIDGNDPLVVLLNVCRNDGDGPVSSPDGPDPDDPDPDDDDDDDDDDDDDD

Radius of gyration: 29.49 Å; Cα contacts (8 Å, |Δi|>4): 141; chains: 1; bounding box: 59×66×84 Å